Protein AF-A0A7Z9XLI9-F1 (afdb_monomer)

Structure (mmCIF, N/CA/C/O backbone):
data_AF-A0A7Z9XLI9-F1
#
_entry.id   AF-A0A7Z9XLI9-F1
#
loop_
_atom_site.group_PDB
_atom_site.id
_atom_site.type_symbol
_atom_site.label_atom_id
_atom_site.label_alt_id
_atom_site.label_comp_id
_atom_site.label_asym_id
_atom_site.label_entity_id
_atom_site.label_seq_id
_atom_site.pdbx_PDB_ins_code
_atom_site.Cartn_x
_atom_site.Cartn_y
_atom_site.Cartn_z
_atom_site.occupancy
_atom_site.B_iso_or_equiv
_atom_site.auth_seq_id
_atom_site.auth_comp_id
_atom_site.auth_asym_id
_atom_site.auth_atom_id
_atom_site.pdbx_PDB_model_num
ATOM 1 N N . MET A 1 1 ? -6.163 -36.269 -15.759 1.00 68.81 1 MET A N 1
ATOM 2 C CA . MET A 1 1 ? -6.098 -37.226 -14.628 1.00 68.81 1 MET A CA 1
ATOM 3 C C . MET A 1 1 ? -6.467 -36.493 -13.345 1.00 68.81 1 MET A C 1
ATOM 5 O O . MET A 1 1 ? -6.034 -35.356 -13.191 1.00 68.81 1 MET A O 1
ATOM 9 N N . LEU A 1 2 ? -7.280 -37.086 -12.462 1.00 70.62 2 LEU A N 1
ATOM 10 C CA . LEU A 1 2 ? -7.655 -36.462 -11.184 1.00 70.62 2 LEU A CA 1
ATOM 11 C C . LEU A 1 2 ? -6.401 -36.263 -10.312 1.00 70.62 2 LEU A C 1
ATOM 13 O O . LEU A 1 2 ? -5.674 -3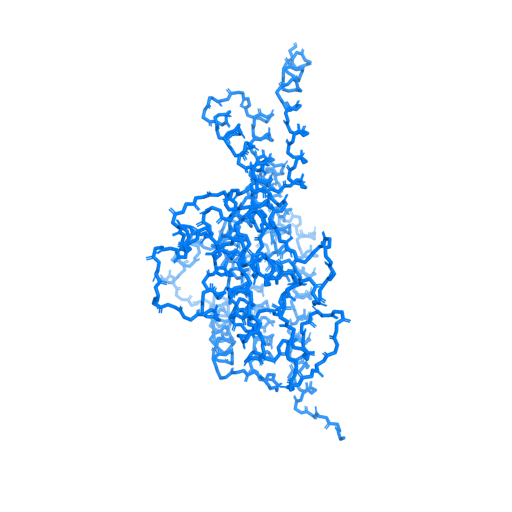7.219 -10.042 1.00 70.62 2 LEU A O 1
ATOM 17 N N . ASN A 1 3 ? -6.134 -35.032 -9.875 1.00 85.50 3 ASN A N 1
ATOM 18 C CA . ASN A 1 3 ? -5.000 -34.727 -9.003 1.00 85.50 3 ASN A CA 1
ATOM 19 C C . ASN A 1 3 ? -5.363 -35.030 -7.541 1.00 85.50 3 ASN A C 1
ATOM 21 O O . ASN A 1 3 ? -5.715 -34.126 -6.786 1.00 85.50 3 ASN A O 1
ATOM 25 N N . TRP A 1 4 ? -5.273 -36.302 -7.147 1.00 88.25 4 TRP A N 1
ATOM 26 C CA . TRP A 1 4 ? -5.573 -36.761 -5.783 1.00 88.25 4 TRP A CA 1
ATOM 27 C C . TRP A 1 4 ? -4.791 -36.013 -4.699 1.00 88.25 4 TRP A C 1
ATOM 29 O O . TRP A 1 4 ? -5.340 -35.723 -3.640 1.00 88.25 4 TRP A O 1
ATOM 39 N N . TYR A 1 5 ? -3.546 -35.627 -4.986 1.00 86.69 5 TYR A N 1
ATOM 40 C CA . TYR A 1 5 ? -2.729 -34.832 -4.073 1.00 86.69 5 TYR A CA 1
ATOM 41 C C . TYR A 1 5 ? -3.304 -33.424 -3.872 1.00 86.69 5 TYR A C 1
ATOM 43 O O . TYR A 1 5 ? -3.500 -32.992 -2.742 1.00 86.69 5 TYR A O 1
ATOM 51 N N . GLY A 1 6 ? -3.656 -32.737 -4.963 1.00 83.44 6 GLY A N 1
ATOM 52 C CA . GLY A 1 6 ? -4.306 -31.425 -4.889 1.00 83.44 6 GLY A CA 1
ATOM 53 C C . GLY A 1 6 ? -5.675 -31.478 -4.206 1.00 83.44 6 GLY A C 1
ATOM 54 O O . GLY A 1 6 ? -6.031 -30.565 -3.469 1.00 83.44 6 GLY A O 1
ATOM 55 N N . ILE A 1 7 ? -6.435 -32.558 -4.409 1.00 87.69 7 ILE A N 1
ATOM 56 C CA . ILE A 1 7 ? -7.707 -32.786 -3.708 1.00 87.69 7 ILE A CA 1
ATOM 57 C C . ILE A 1 7 ? -7.460 -32.932 -2.205 1.00 87.69 7 ILE A C 1
ATOM 59 O O . ILE A 1 7 ? -8.145 -32.288 -1.417 1.00 87.69 7 ILE A O 1
ATOM 63 N N . PHE A 1 8 ? -6.459 -33.718 -1.806 1.00 89.25 8 PHE A N 1
ATOM 64 C CA . PHE A 1 8 ? -6.105 -33.911 -0.403 1.00 89.25 8 PHE A CA 1
ATOM 65 C C . PHE A 1 8 ? -5.670 -32.603 0.276 1.00 89.25 8 PHE A C 1
ATOM 67 O O . PHE A 1 8 ? -6.204 -32.252 1.326 1.00 89.25 8 PHE A O 1
ATOM 74 N N . THR A 1 9 ? -4.762 -31.834 -0.334 1.00 88.56 9 THR A N 1
ATOM 75 C CA . THR A 1 9 ? -4.291 -30.561 0.242 1.00 88.56 9 THR A CA 1
ATOM 76 C C . THR A 1 9 ? -5.402 -29.518 0.315 1.00 88.56 9 THR A C 1
ATOM 78 O O . THR A 1 9 ? -5.497 -28.785 1.299 1.00 88.56 9 THR A O 1
ATOM 81 N N . ASN A 1 10 ? -6.291 -29.489 -0.685 1.00 85.44 10 ASN A N 1
ATOM 82 C CA . ASN A 1 10 ? -7.469 -28.628 -0.651 1.00 85.44 10 ASN A CA 1
ATOM 83 C C . ASN A 1 10 ? -8.465 -29.052 0.433 1.00 85.44 10 ASN A C 1
ATOM 85 O O . ASN A 1 10 ? -8.995 -28.207 1.150 1.00 85.44 10 ASN A O 1
ATOM 89 N N . ALA A 1 11 ? -8.675 -30.356 0.609 1.00 88.94 11 ALA A N 1
ATOM 90 C CA . ALA A 1 11 ? -9.530 -30.873 1.667 1.00 88.94 11 ALA A CA 1
ATOM 91 C C . ALA A 1 11 ? -9.019 -30.469 3.058 1.00 88.94 11 ALA A C 1
ATOM 93 O O . ALA A 1 11 ? -9.830 -30.104 3.904 1.00 88.94 11 ALA A O 1
ATOM 94 N N . LEU A 1 12 ? -7.700 -30.459 3.292 1.00 87.56 12 LEU A N 1
ATOM 95 C CA . LEU A 1 12 ? -7.127 -30.048 4.580 1.00 87.56 12 LEU A CA 1
ATOM 96 C C . LEU A 1 12 ? -7.521 -28.620 4.972 1.00 87.56 12 LEU A C 1
ATOM 98 O O . LEU A 1 12 ? -8.030 -28.415 6.076 1.00 87.56 12 LEU A O 1
ATOM 102 N N . TRP A 1 13 ? -7.345 -27.638 4.083 1.00 87.19 13 TRP A N 1
ATOM 103 C CA . TRP A 1 13 ? -7.687 -26.258 4.435 1.00 87.19 13 TRP A CA 1
ATOM 104 C C . TRP A 1 13 ? -9.201 -26.015 4.461 1.00 87.19 13 TRP A C 1
ATOM 106 O O . TRP A 1 13 ? -9.665 -25.259 5.312 1.00 87.19 13 TRP A O 1
ATOM 116 N N . ILE A 1 14 ? -9.987 -26.710 3.628 1.00 88.62 14 ILE A N 1
ATOM 117 C CA . ILE A 1 14 ? -11.459 -26.665 3.678 1.00 88.62 14 ILE A CA 1
ATOM 118 C C . ILE A 1 14 ? -11.977 -27.223 5.010 1.00 88.62 14 ILE A C 1
ATOM 120 O O . ILE A 1 14 ? -12.819 -26.600 5.662 1.00 88.62 14 ILE A O 1
ATOM 124 N N . ILE A 1 15 ? -11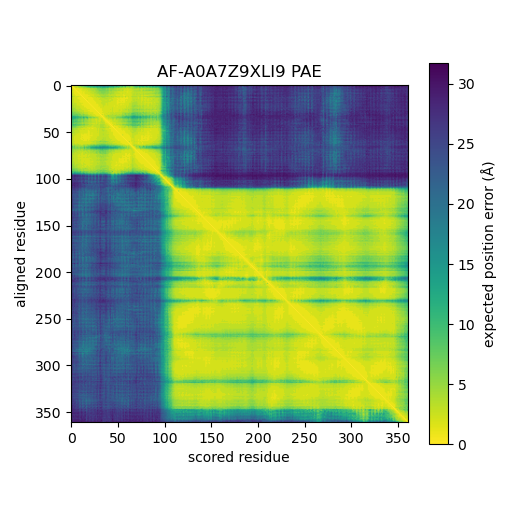.457 -28.371 5.455 1.00 89.00 15 ILE A N 1
ATOM 125 C CA . ILE A 1 15 ? -11.807 -28.969 6.749 1.00 89.00 15 ILE A CA 1
ATOM 126 C C . ILE A 1 15 ? -11.372 -28.036 7.882 1.00 89.00 15 ILE A C 1
ATOM 128 O O . ILE A 1 15 ? -12.156 -27.775 8.793 1.00 89.00 15 ILE A O 1
ATOM 132 N N . GLY A 1 16 ? -10.163 -27.475 7.807 1.00 88.00 16 GLY A N 1
ATOM 133 C CA . GLY A 1 16 ? -9.668 -26.509 8.786 1.00 88.00 16 GLY A CA 1
ATOM 134 C C . GLY A 1 16 ? -10.552 -25.260 8.898 1.00 88.00 16 GLY A C 1
ATOM 135 O O . GLY A 1 16 ? -10.930 -24.867 10.003 1.00 88.00 16 GLY A O 1
ATOM 136 N N . ALA A 1 17 ? -10.972 -24.690 7.765 1.00 86.94 17 ALA A N 1
ATOM 137 C CA . ALA A 1 17 ? -11.904 -23.564 7.714 1.00 86.94 17 ALA A CA 1
ATOM 138 C C . ALA A 1 17 ? -13.288 -23.935 8.268 1.00 86.94 17 ALA A C 1
ATOM 140 O O . ALA A 1 17 ? -13.882 -23.164 9.022 1.00 86.94 17 ALA A O 1
ATOM 141 N N . THR A 1 18 ? -13.775 -25.140 7.967 1.00 89.50 18 THR A N 1
ATOM 142 C CA . THR A 1 18 ? -15.042 -25.662 8.501 1.00 89.50 18 THR A CA 1
ATOM 143 C C . THR A 1 18 ? -14.989 -25.793 10.023 1.00 89.50 18 THR A C 1
ATOM 145 O O . THR A 1 18 ? -15.914 -25.369 10.711 1.00 89.50 18 THR A O 1
ATOM 148 N N . ILE A 1 19 ? -13.885 -26.307 10.572 1.00 86.38 19 ILE A N 1
ATOM 149 C CA . ILE A 1 19 ? -13.660 -26.414 12.022 1.00 86.38 19 ILE A CA 1
ATOM 150 C C . ILE A 1 19 ? -13.614 -25.025 12.675 1.00 86.38 19 ILE A C 1
ATOM 152 O O . ILE A 1 19 ? -14.189 -24.824 13.748 1.00 86.38 19 ILE A O 1
ATOM 156 N N . LEU A 1 20 ? -12.984 -24.040 12.029 1.00 87.06 20 LEU A N 1
ATOM 157 C CA . LEU A 1 20 ? -12.961 -22.661 12.519 1.00 87.06 20 LEU A CA 1
ATOM 158 C C . LEU A 1 20 ? -14.355 -22.038 12.539 1.00 87.06 20 LEU A C 1
ATOM 160 O O . LEU A 1 20 ? -14.765 -21.505 13.567 1.00 87.06 20 LEU A O 1
ATOM 164 N N . LEU A 1 21 ? -15.109 -22.161 11.449 1.00 85.75 21 LEU A N 1
ATOM 165 C CA . LEU A 1 21 ? -16.481 -21.664 11.373 1.00 85.75 21 LEU A CA 1
ATOM 166 C C . LEU A 1 21 ? -17.384 -22.345 12.405 1.00 85.75 21 LEU A C 1
ATOM 168 O O . LEU A 1 21 ? -18.116 -21.664 13.121 1.00 85.75 21 LEU A O 1
ATOM 172 N N . ALA A 1 22 ? -17.281 -23.668 12.546 1.00 81.88 22 ALA A N 1
ATOM 173 C CA . ALA A 1 22 ? -18.026 -24.426 13.545 1.00 81.88 22 ALA A CA 1
ATOM 174 C C . ALA A 1 22 ? -17.670 -23.990 14.974 1.00 81.88 22 ALA A C 1
ATOM 176 O O . ALA A 1 22 ? -18.566 -23.781 15.791 1.00 81.88 22 ALA A O 1
ATOM 177 N N . SER A 1 23 ? -16.383 -23.790 15.280 1.00 85.50 23 SER A N 1
ATOM 178 C CA . SER A 1 23 ? -15.948 -23.350 16.612 1.00 85.50 23 SER A CA 1
ATOM 179 C C . SER A 1 23 ? -16.386 -21.918 16.932 1.00 85.50 23 SER A C 1
ATOM 181 O O . SER A 1 23 ? -16.825 -21.648 18.051 1.00 85.50 23 SER A O 1
ATOM 183 N N . LEU A 1 24 ? -16.353 -21.011 15.950 1.00 84.38 24 LEU A N 1
ATOM 184 C CA . LEU A 1 24 ? -16.875 -19.650 16.080 1.00 84.38 24 LEU A CA 1
ATOM 185 C C . LEU A 1 24 ? -18.393 -19.655 16.287 1.00 84.38 24 LEU A C 1
ATOM 187 O O . LEU A 1 24 ? -18.872 -19.036 17.238 1.00 84.38 24 LEU A O 1
ATOM 191 N N . SER A 1 25 ? -19.133 -20.405 15.468 1.00 83.38 25 SER A N 1
ATOM 192 C CA . SER A 1 25 ? -20.587 -20.557 15.584 1.00 83.38 25 SER A CA 1
ATOM 193 C C . SER A 1 25 ? -20.988 -21.127 16.945 1.00 83.38 25 SER A C 1
ATOM 195 O O . SER A 1 25 ? -21.857 -20.578 17.622 1.00 83.38 25 SER A O 1
ATOM 197 N N . TRP A 1 26 ? -20.310 -22.186 17.395 1.00 81.94 26 TRP A N 1
ATOM 198 C CA . TRP A 1 26 ? -20.544 -22.777 18.709 1.00 81.94 26 TRP A CA 1
ATOM 199 C C . TRP A 1 26 ? -20.249 -21.788 19.840 1.00 81.94 26 TRP A C 1
ATOM 201 O O . TRP A 1 26 ? -21.049 -21.647 20.760 1.00 81.94 26 TRP A O 1
ATOM 211 N N . SER A 1 27 ? -19.140 -21.047 19.756 1.00 84.75 27 SER A N 1
ATOM 212 C CA . SER A 1 27 ? -18.781 -20.054 20.777 1.00 84.75 27 SER A CA 1
ATOM 213 C C . SER A 1 27 ? -19.793 -18.906 20.880 1.00 84.75 27 SER A C 1
ATOM 215 O O . SER A 1 27 ? -20.024 -18.392 21.975 1.00 84.75 27 SER A O 1
ATOM 217 N N . LEU A 1 28 ? -20.407 -18.511 19.758 1.00 80.06 28 LEU A N 1
ATOM 218 C CA . LEU A 1 28 ? -21.476 -17.513 19.709 1.00 80.06 28 LEU A CA 1
ATOM 219 C C . LEU A 1 28 ? -22.760 -18.049 20.348 1.00 80.06 28 LEU A C 1
ATOM 221 O O . LEU A 1 28 ? -23.353 -17.370 21.187 1.00 80.06 28 LEU A O 1
ATOM 225 N N . TYR A 1 29 ? -23.153 -19.273 19.991 1.00 80.06 29 TYR A N 1
ATOM 226 C CA . TYR A 1 29 ? -24.317 -19.948 20.564 1.00 80.06 29 TYR A CA 1
ATOM 227 C C . TYR A 1 29 ? -24.182 -20.123 22.085 1.00 80.06 29 TYR A C 1
ATOM 229 O O . TYR A 1 29 ? -25.067 -19.717 22.840 1.00 80.06 29 TYR A O 1
ATOM 237 N N . ASP A 1 30 ? -23.043 -20.644 22.547 1.00 79.06 30 ASP A N 1
ATOM 238 C CA . ASP A 1 30 ? -22.774 -20.874 23.969 1.00 79.06 30 ASP A CA 1
ATOM 239 C C . ASP A 1 30 ? -22.700 -19.559 24.764 1.00 79.06 30 ASP A C 1
ATOM 241 O O . ASP A 1 30 ? -23.182 -19.465 25.893 1.00 79.06 30 ASP A O 1
ATOM 245 N N . ALA A 1 31 ? -22.167 -18.490 24.164 1.00 80.94 31 ALA A N 1
ATOM 246 C CA . ALA A 1 31 ? -22.205 -17.157 24.761 1.00 80.94 31 ALA A CA 1
ATOM 247 C C . ALA A 1 31 ? -23.640 -16.634 24.942 1.00 80.94 31 ALA A C 1
ATOM 249 O O . ALA A 1 31 ? -23.948 -16.059 25.991 1.00 80.94 31 ALA A O 1
ATOM 250 N N . GLY A 1 32 ? -24.504 -16.856 23.945 1.00 80.50 32 GLY A N 1
ATOM 251 C CA . GLY A 1 32 ? -25.921 -16.499 23.995 1.00 80.50 32 GLY A CA 1
ATOM 252 C C . GLY A 1 32 ? -26.664 -17.243 25.103 1.00 80.50 32 GLY A C 1
ATOM 253 O O . GLY A 1 32 ? -27.332 -16.610 25.921 1.00 80.50 32 GLY A O 1
ATOM 254 N N . GLN A 1 33 ? -26.474 -18.562 25.191 1.00 83.62 33 GLN A N 1
ATOM 255 C CA . GLN A 1 33 ? -27.123 -19.392 26.210 1.00 83.62 33 GLN A CA 1
ATOM 256 C C . GLN A 1 33 ? -26.628 -19.082 27.625 1.00 83.62 33 GLN A C 1
ATOM 258 O O . GLN A 1 33 ? -27.420 -18.939 28.555 1.00 83.62 33 GLN A O 1
ATOM 263 N N . ALA A 1 34 ? -25.318 -18.898 27.800 1.00 80.56 34 ALA A N 1
ATOM 264 C CA . ALA A 1 34 ? -24.735 -18.615 29.108 1.00 80.56 34 ALA A CA 1
ATOM 265 C C . ALA A 1 34 ? -24.942 -17.161 29.581 1.00 80.56 34 ALA A C 1
ATOM 267 O O . ALA A 1 34 ? -24.480 -16.815 30.669 1.00 80.56 34 ALA A O 1
ATOM 268 N N . ARG A 1 35 ? -25.559 -16.286 28.763 1.00 84.00 35 ARG A N 1
ATOM 269 C CA . ARG A 1 35 ? -25.604 -14.818 28.958 1.00 84.00 35 ARG A CA 1
ATOM 270 C C . ARG A 1 35 ? -24.225 -14.216 29.271 1.00 84.00 35 ARG A C 1
ATOM 272 O O . ARG A 1 35 ? -24.103 -13.205 29.965 1.00 84.00 35 ARG A O 1
ATOM 279 N N . LYS A 1 36 ? -23.161 -14.845 28.766 1.00 81.75 36 LYS A N 1
ATOM 280 C CA . LYS A 1 36 ? -21.774 -14.414 28.963 1.00 81.75 36 LYS A CA 1
ATOM 281 C C . LYS A 1 36 ? -21.330 -13.579 27.774 1.00 81.75 36 LYS A C 1
ATOM 283 O O . LYS A 1 36 ? -21.772 -13.755 26.644 1.00 81.75 36 LYS A O 1
ATOM 288 N N . ARG A 1 37 ? -20.378 -12.675 28.006 1.00 82.19 37 ARG A N 1
ATOM 289 C CA . ARG A 1 37 ? -19.741 -11.939 26.909 1.00 82.19 37 ARG A CA 1
ATOM 290 C C . ARG A 1 37 ? -19.028 -12.940 26.002 1.00 82.19 37 ARG A C 1
ATOM 292 O O . ARG A 1 37 ? -18.137 -13.636 26.480 1.00 82.19 37 ARG A O 1
ATOM 299 N N . TRP A 1 38 ? -19.340 -12.947 24.708 1.00 80.81 38 TRP A N 1
ATOM 300 C CA . TRP A 1 38 ? -18.736 -13.849 23.714 1.00 80.81 38 TRP A CA 1
ATOM 301 C C . TRP A 1 38 ? -17.199 -13.919 23.780 1.00 80.81 38 TRP A C 1
ATOM 303 O O . TRP A 1 38 ? -16.608 -14.986 23.675 1.00 80.81 38 TRP A O 1
ATOM 313 N N . ARG A 1 39 ? -16.537 -12.806 24.117 1.00 79.12 39 ARG A N 1
ATOM 314 C CA . ARG A 1 39 ? -15.082 -12.769 24.353 1.00 79.12 39 ARG A CA 1
ATOM 315 C C . ARG A 1 39 ? -14.562 -13.731 25.412 1.00 79.12 39 ARG A C 1
ATOM 317 O O . ARG A 1 39 ? -13.443 -14.205 25.283 1.00 79.12 39 ARG A O 1
ATOM 324 N N . SER A 1 40 ? -15.337 -13.969 26.465 1.00 77.06 40 SER A N 1
ATOM 325 C CA . SER A 1 40 ? -14.952 -14.914 27.515 1.00 77.06 40 SER A CA 1
ATOM 326 C C . SER A 1 40 ? -14.908 -16.350 26.991 1.00 77.06 40 SER A C 1
ATOM 328 O O . SER A 1 40 ? -14.100 -17.135 27.472 1.00 77.06 40 SER A O 1
ATOM 330 N N . GLN A 1 41 ? -15.696 -16.656 25.954 1.00 80.12 41 GLN A N 1
ATOM 331 C CA . GLN A 1 41 ? -15.714 -17.962 25.299 1.00 80.12 41 GLN A CA 1
ATOM 332 C C . GLN A 1 41 ? -14.570 -18.132 24.298 1.00 80.12 41 GLN A C 1
ATOM 334 O O . GLN A 1 41 ? -14.012 -19.217 24.193 1.00 80.12 41 GLN A O 1
ATOM 339 N N . LEU A 1 42 ? -14.141 -17.056 23.628 1.00 80.88 42 LEU A N 1
ATOM 340 C CA . LEU A 1 42 ? -12.965 -17.093 22.744 1.00 80.88 42 LEU A CA 1
ATOM 341 C C . LEU A 1 42 ? -11.655 -17.369 23.502 1.00 80.88 42 LEU A C 1
ATOM 343 O O . LEU A 1 42 ? -10.689 -17.838 22.915 1.00 80.88 42 LEU A O 1
ATOM 347 N N . ALA A 1 43 ? -11.613 -17.073 24.802 1.00 78.00 43 ALA A N 1
ATOM 348 C CA . ALA A 1 43 ? -10.474 -17.382 25.666 1.00 78.00 43 ALA A CA 1
ATOM 349 C C . ALA A 1 43 ? -10.590 -18.759 26.345 1.00 78.00 43 ALA A C 1
ATOM 351 O O . ALA A 1 43 ? -9.701 -19.143 27.107 1.00 78.00 43 ALA A O 1
ATOM 352 N N . ALA A 1 44 ? -11.687 -19.491 26.122 1.00 79.25 44 ALA A N 1
ATOM 353 C CA . ALA A 1 44 ? -11.882 -20.789 26.740 1.00 79.25 44 ALA A CA 1
ATOM 354 C C . ALA A 1 44 ? -10.900 -21.813 26.138 1.00 79.25 44 ALA A C 1
ATOM 356 O O . ALA A 1 44 ? -10.781 -21.888 24.912 1.00 79.25 44 ALA A O 1
ATOM 357 N N . PRO A 1 45 ? -10.266 -22.677 26.954 1.00 77.94 45 PRO A N 1
ATOM 358 C CA . PRO A 1 45 ? -9.335 -23.696 26.459 1.00 77.94 45 PRO A CA 1
ATOM 359 C C . PRO A 1 45 ? -9.948 -24.611 25.391 1.00 77.94 45 PRO A C 1
ATOM 361 O O . PRO A 1 45 ? -9.256 -25.064 24.484 1.00 77.94 45 PRO A O 1
ATOM 364 N N . GLY A 1 46 ? -11.262 -24.856 25.468 1.00 79.25 46 GLY A N 1
ATOM 365 C CA . GLY A 1 46 ? -11.998 -25.617 24.457 1.00 79.25 46 GLY A CA 1
ATOM 366 C C . GLY A 1 46 ? -12.031 -24.927 23.092 1.00 79.25 46 GLY A C 1
ATOM 367 O O . GLY A 1 46 ? -11.788 -25.579 22.081 1.00 79.25 46 GLY A O 1
ATOM 368 N N . PHE A 1 47 ? -12.266 -23.613 23.058 1.00 86.06 47 PHE A N 1
ATOM 369 C CA . PHE A 1 47 ? -12.239 -22.847 21.814 1.00 86.06 47 PHE A CA 1
ATOM 370 C C . PHE A 1 47 ? -10.819 -22.775 21.246 1.00 86.06 47 PHE A C 1
ATOM 372 O O . PHE A 1 47 ? -10.628 -23.050 20.063 1.00 86.06 47 PHE A O 1
ATOM 379 N N . THR A 1 48 ? -9.815 -22.485 22.081 1.00 86.19 48 THR A N 1
ATOM 380 C CA . THR A 1 48 ? -8.406 -22.424 21.655 1.00 86.19 48 THR A CA 1
ATOM 381 C C . THR A 1 48 ? -7.939 -23.755 21.071 1.00 86.19 48 THR A C 1
ATOM 383 O O . THR A 1 48 ? -7.301 -23.776 20.029 1.00 86.19 48 THR A O 1
ATOM 386 N N . LEU A 1 49 ? -8.309 -24.884 21.683 1.00 87.44 49 LEU A N 1
ATOM 387 C CA . LEU A 1 49 ? -7.971 -26.208 21.164 1.00 87.44 49 LEU A CA 1
ATOM 388 C C . LEU A 1 49 ? -8.539 -26.437 19.756 1.00 87.44 49 LEU A C 1
ATOM 390 O O . LEU A 1 49 ? -7.805 -26.811 18.844 1.00 87.44 49 LEU A O 1
ATOM 394 N N . VAL A 1 50 ? -9.844 -26.223 19.582 1.00 86.75 50 VAL A N 1
ATOM 395 C CA . VAL A 1 50 ? -10.536 -26.528 18.321 1.00 86.75 50 VAL A CA 1
ATOM 396 C C . VAL A 1 50 ? -10.136 -25.546 17.219 1.00 86.75 50 VAL A C 1
ATOM 398 O O . VAL A 1 50 ? -9.889 -25.963 16.089 1.00 86.75 50 VAL A O 1
ATOM 401 N N . SER A 1 51 ? -9.998 -24.259 17.542 1.00 89.00 51 SER A N 1
ATOM 402 C CA . SER A 1 51 ? -9.570 -23.247 16.572 1.00 89.00 51 SER A CA 1
ATOM 403 C C . SER A 1 51 ? -8.108 -23.422 16.152 1.00 89.00 51 SER A C 1
ATOM 405 O O . SER A 1 51 ? -7.820 -23.364 14.959 1.00 89.00 51 SER A O 1
ATOM 407 N N . SER A 1 52 ? -7.194 -23.739 17.075 1.00 89.69 52 SER A N 1
ATOM 408 C CA . SER A 1 52 ? -5.797 -24.031 16.729 1.00 89.69 52 SER A CA 1
ATOM 409 C C . SER A 1 52 ? -5.663 -25.281 15.854 1.00 89.69 52 SER A C 1
ATOM 411 O O . SER A 1 52 ? -4.867 -25.280 14.921 1.00 89.69 52 SER A O 1
ATOM 413 N N . LEU A 1 53 ? -6.479 -26.321 16.062 1.00 90.50 53 LEU A N 1
ATOM 414 C CA . LEU A 1 53 ? -6.528 -27.465 15.139 1.00 90.50 53 LEU A CA 1
ATOM 415 C C . LEU A 1 53 ? -7.034 -27.063 13.744 1.00 90.50 53 LEU A C 1
ATOM 417 O O . LEU A 1 53 ? -6.481 -27.512 12.741 1.00 90.50 53 LEU A O 1
ATOM 421 N N . GLY A 1 54 ? -8.042 -26.189 13.669 1.00 87.38 54 GLY A N 1
ATOM 422 C CA . GLY A 1 54 ? -8.541 -25.652 12.401 1.00 87.38 54 GLY A CA 1
ATOM 423 C C . GLY A 1 54 ? -7.477 -24.857 11.636 1.00 87.38 54 GLY A C 1
ATOM 424 O O . GLY A 1 54 ? -7.233 -25.123 10.459 1.00 87.38 54 GLY A O 1
ATOM 425 N N . PHE A 1 55 ? -6.773 -23.945 12.313 1.00 91.88 55 PHE A N 1
ATOM 426 C CA . PHE A 1 55 ? -5.669 -23.186 11.717 1.00 91.88 55 PHE A CA 1
ATOM 427 C C . PHE A 1 55 ? -4.473 -24.064 11.327 1.00 91.88 55 PHE A C 1
ATOM 429 O O . PHE A 1 55 ? -3.870 -23.834 10.280 1.00 91.88 55 PHE A O 1
ATOM 436 N N . MET A 1 56 ? -4.154 -25.098 12.114 1.00 94.94 56 MET A N 1
ATOM 437 C CA . MET A 1 56 ? -3.111 -26.073 11.778 1.00 94.94 56 MET A CA 1
ATOM 438 C C . MET A 1 56 ? -3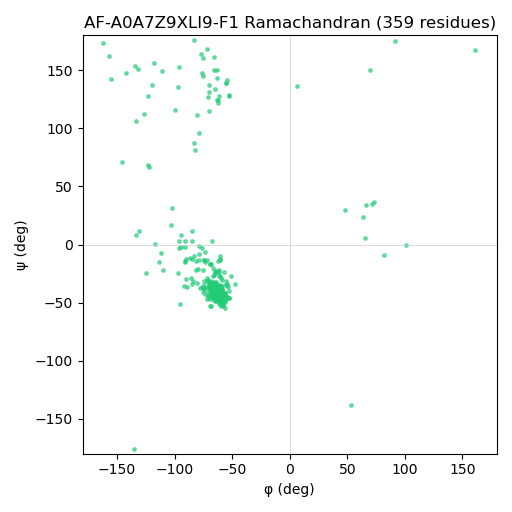.419 -26.785 10.457 1.00 94.94 56 MET A C 1
ATOM 440 O O . MET A 1 56 ? -2.539 -26.911 9.612 1.00 94.94 56 MET A O 1
ATOM 444 N N . LEU A 1 57 ? -4.664 -27.223 10.251 1.00 91.50 57 LEU A N 1
ATOM 445 C CA . LEU A 1 57 ? -5.072 -27.910 9.022 1.00 91.50 57 LEU A CA 1
ATOM 446 C C . LEU A 1 57 ? -5.048 -26.985 7.799 1.00 91.50 57 LEU A C 1
ATOM 448 O O . LEU A 1 57 ? -4.633 -27.418 6.726 1.00 91.50 57 LEU A O 1
ATOM 452 N N . ILE A 1 58 ? -5.410 -25.709 7.966 1.00 92.00 58 ILE A N 1
ATOM 453 C CA . ILE A 1 58 ? -5.236 -24.692 6.917 1.00 92.00 58 ILE A CA 1
ATOM 454 C C . ILE A 1 58 ? -3.760 -24.534 6.567 1.00 92.00 58 ILE A C 1
ATOM 456 O O . ILE A 1 58 ? -3.396 -24.640 5.399 1.00 92.00 58 ILE A O 1
ATOM 460 N N . ALA A 1 59 ? -2.908 -24.336 7.572 1.00 90.56 59 ALA A N 1
ATOM 461 C CA . ALA A 1 59 ? -1.479 -24.158 7.365 1.00 90.56 59 ALA A CA 1
ATOM 462 C C . ALA A 1 59 ? -0.841 -25.388 6.694 1.00 90.56 59 ALA A C 1
ATOM 464 O O . ALA A 1 59 ? -0.062 -25.233 5.762 1.00 90.56 59 ALA A O 1
ATOM 465 N N . LEU A 1 60 ? -1.226 -26.611 7.077 1.00 92.50 60 LEU A N 1
ATOM 466 C CA . LEU A 1 60 ? -0.775 -27.834 6.402 1.00 92.50 60 LEU A CA 1
ATOM 467 C C . LEU A 1 60 ? -1.287 -27.919 4.955 1.00 92.50 60 LEU A C 1
ATOM 469 O O . LEU A 1 60 ? -0.517 -28.254 4.058 1.00 92.50 60 LEU A O 1
ATOM 473 N N . GLY A 1 61 ? -2.555 -27.582 4.705 1.00 90.38 61 GLY A N 1
ATOM 474 C CA . GLY A 1 61 ? -3.117 -27.557 3.351 1.00 90.38 61 GLY A CA 1
ATOM 475 C C . GLY A 1 61 ? -2.370 -26.601 2.417 1.00 90.38 61 GLY A C 1
ATOM 476 O O . GLY A 1 61 ? -2.080 -26.964 1.278 1.00 90.38 61 GLY A O 1
ATOM 477 N N . LEU A 1 62 ? -1.991 -25.424 2.924 1.00 89.94 62 LEU A N 1
ATOM 478 C CA . LEU A 1 62 ? -1.229 -24.412 2.186 1.00 89.94 62 LEU A CA 1
ATOM 479 C C . LEU A 1 62 ? 0.260 -24.769 2.051 1.00 89.94 62 LEU A C 1
ATOM 481 O O . LEU A 1 62 ? 0.846 -24.541 0.994 1.00 89.94 62 LEU A O 1
ATOM 485 N N . ALA A 1 63 ? 0.871 -25.381 3.074 1.00 90.75 63 ALA A N 1
ATOM 486 C CA . ALA A 1 63 ? 2.265 -25.830 3.032 1.00 90.75 63 ALA A CA 1
ATOM 487 C C . ALA A 1 63 ? 2.513 -26.822 1.892 1.00 90.75 63 ALA A C 1
ATOM 489 O O . ALA A 1 63 ? 3.507 -26.729 1.172 1.00 90.75 63 ALA A O 1
ATOM 490 N N . PHE A 1 64 ? 1.584 -27.762 1.729 1.00 90.12 64 PHE A N 1
ATOM 491 C CA . PHE A 1 64 ? 1.694 -28.850 0.767 1.00 90.12 64 PHE A CA 1
ATOM 492 C C . PHE A 1 64 ? 1.085 -28.523 -0.597 1.00 90.12 64 PHE A C 1
ATOM 494 O O . PHE A 1 64 ? 1.093 -29.379 -1.482 1.00 90.12 64 PHE A O 1
ATOM 501 N N . GLN A 1 65 ? 0.577 -27.309 -0.810 1.00 88.62 65 GLN A N 1
ATOM 502 C CA . GLN A 1 65 ? -0.041 -26.946 -2.077 1.00 88.62 65 GLN A CA 1
ATOM 503 C C . GLN A 1 65 ? 0.968 -27.038 -3.230 1.00 88.62 65 GLN A C 1
ATOM 505 O O . GLN A 1 65 ? 2.072 -26.502 -3.179 1.00 88.62 65 GLN A O 1
ATOM 510 N N . ARG A 1 66 ? 0.595 -27.767 -4.285 1.00 75.75 66 ARG A N 1
ATOM 511 C CA . ARG A 1 66 ? 1.483 -28.042 -5.420 1.00 75.75 66 ARG A CA 1
ATOM 512 C C . ARG A 1 66 ? 1.870 -26.725 -6.105 1.00 75.75 66 ARG A C 1
ATOM 514 O O . ARG A 1 66 ? 0.988 -26.008 -6.564 1.00 75.75 66 ARG A O 1
ATOM 521 N N . GLY A 1 67 ? 3.170 -26.440 -6.178 1.00 72.69 67 GLY A N 1
ATOM 522 C CA . GLY A 1 67 ? 3.706 -25.178 -6.703 1.00 72.69 67 GLY A CA 1
ATOM 523 C C . GLY A 1 67 ? 4.146 -24.176 -5.629 1.00 72.69 67 GLY A C 1
ATOM 524 O O . GLY A 1 67 ? 4.642 -23.112 -5.988 1.00 72.69 67 GLY A O 1
ATOM 525 N N . SER A 1 68 ? 4.013 -24.499 -4.336 1.00 74.94 68 SER A N 1
ATOM 526 C CA . SER A 1 68 ? 4.596 -23.684 -3.269 1.00 74.94 68 SER A CA 1
ATOM 527 C C . SER A 1 68 ? 6.127 -23.706 -3.346 1.00 74.94 68 SER A C 1
ATOM 529 O O . SER A 1 68 ? 6.758 -24.755 -3.503 1.00 74.94 68 SER A O 1
ATOM 531 N N . ALA A 1 69 ? 6.748 -22.532 -3.242 1.00 85.94 69 ALA A N 1
ATOM 532 C CA . ALA A 1 69 ? 8.196 -22.448 -3.091 1.00 85.94 69 ALA A CA 1
ATOM 533 C C . ALA A 1 69 ? 8.615 -23.054 -1.737 1.00 85.94 69 ALA A C 1
ATOM 535 O O . ALA A 1 69 ? 7.876 -22.953 -0.757 1.00 85.94 69 ALA A O 1
ATOM 536 N N . LEU A 1 70 ? 9.821 -23.631 -1.641 1.00 86.69 70 LEU A N 1
ATOM 537 C CA . LEU A 1 70 ? 10.306 -24.282 -0.409 1.00 86.69 70 LEU A CA 1
ATOM 538 C C . LEU A 1 70 ? 10.221 -23.373 0.828 1.00 86.69 70 LEU A C 1
ATOM 540 O O . LEU A 1 70 ? 9.879 -23.832 1.915 1.00 86.69 70 LEU A O 1
ATOM 544 N N . TRP A 1 71 ? 10.476 -22.074 0.662 1.00 82.25 71 TRP A N 1
ATOM 545 C CA . TRP A 1 71 ? 10.368 -21.102 1.750 1.00 82.25 71 TRP A CA 1
ATOM 546 C C . TRP A 1 71 ? 8.912 -20.844 2.174 1.00 82.25 71 TRP A C 1
ATOM 548 O O . TRP A 1 71 ? 8.649 -20.673 3.362 1.00 82.25 71 TRP A O 1
ATOM 558 N N . GLN A 1 72 ? 7.951 -20.866 1.241 1.00 85.62 72 GLN A N 1
ATOM 559 C CA . GLN A 1 72 ? 6.522 -20.736 1.558 1.00 85.62 72 GLN A CA 1
ATOM 560 C C . GLN A 1 72 ? 6.058 -21.955 2.345 1.00 85.62 72 GLN A C 1
ATOM 562 O O . GLN A 1 72 ? 5.408 -21.814 3.379 1.00 85.62 72 GLN A O 1
ATOM 567 N N . ALA A 1 73 ? 6.447 -23.148 1.888 1.00 89.12 73 ALA A N 1
ATOM 568 C CA . ALA A 1 73 ? 6.196 -24.385 2.610 1.00 89.12 73 ALA A CA 1
ATOM 569 C C . ALA A 1 73 ? 6.800 -24.324 4.021 1.00 89.12 73 ALA A C 1
ATOM 571 O O . ALA A 1 73 ? 6.121 -24.668 4.982 1.00 89.12 73 ALA A O 1
ATOM 572 N N . ALA A 1 74 ? 8.022 -23.802 4.176 1.00 86.75 74 ALA A N 1
ATOM 573 C CA . ALA A 1 74 ? 8.657 -23.636 5.483 1.00 86.75 74 ALA A CA 1
ATOM 574 C C . ALA A 1 74 ? 7.879 -22.689 6.417 1.00 86.75 74 ALA A C 1
ATOM 576 O O . ALA A 1 74 ? 7.679 -23.028 7.583 1.00 86.75 74 ALA A O 1
ATOM 577 N N . ILE A 1 75 ? 7.385 -21.546 5.922 1.00 88.12 75 ILE A N 1
ATOM 578 C CA . ILE A 1 75 ? 6.553 -20.619 6.714 1.00 88.12 75 ILE A CA 1
ATOM 579 C C . ILE A 1 75 ? 5.251 -21.294 7.144 1.00 88.12 75 ILE A C 1
ATOM 581 O O . ILE A 1 75 ? 4.880 -21.245 8.317 1.00 88.12 75 ILE A O 1
ATOM 585 N N . TRP A 1 76 ? 4.562 -21.956 6.215 1.00 91.50 76 TRP A N 1
ATOM 586 C CA . TRP A 1 76 ? 3.307 -22.634 6.518 1.00 91.50 76 TRP A CA 1
ATOM 587 C C . TRP A 1 76 ? 3.498 -23.812 7.475 1.00 91.50 76 TRP A C 1
ATOM 589 O O . TRP A 1 76 ? 2.682 -24.002 8.373 1.00 91.50 76 TRP A O 1
ATOM 599 N N . LEU A 1 77 ? 4.600 -24.554 7.361 1.00 91.44 77 LEU A N 1
ATOM 600 C CA . LEU A 1 77 ? 4.967 -25.599 8.317 1.00 91.44 77 LEU A CA 1
ATOM 601 C C . LEU A 1 77 ? 5.308 -25.020 9.693 1.00 91.44 77 LEU A C 1
ATOM 603 O O . LEU A 1 77 ? 4.900 -25.590 10.704 1.00 91.44 77 LEU A O 1
ATOM 607 N N . ALA A 1 78 ? 5.992 -23.875 9.757 1.00 85.44 78 ALA A N 1
ATOM 608 C CA . ALA A 1 78 ? 6.260 -23.184 11.016 1.00 85.44 78 ALA A CA 1
ATOM 609 C C . ALA A 1 78 ? 4.958 -22.716 11.688 1.00 85.44 78 ALA A C 1
ATOM 611 O O . ALA A 1 78 ? 4.777 -22.911 12.891 1.00 85.44 78 ALA A O 1
ATOM 612 N N . LEU A 1 79 ? 4.013 -22.172 10.915 1.00 87.25 79 LEU A N 1
ATOM 613 C CA . LEU A 1 79 ? 2.681 -21.811 11.405 1.00 87.25 79 LEU A CA 1
ATOM 614 C C . LEU A 1 79 ? 1.892 -23.043 11.857 1.00 87.25 79 LEU A C 1
ATOM 616 O O . LEU A 1 79 ? 1.313 -23.031 12.942 1.00 87.25 79 LEU A O 1
ATOM 620 N N . ALA A 1 80 ? 1.909 -24.128 11.080 1.00 90.44 80 ALA A N 1
ATOM 621 C CA . ALA A 1 80 ? 1.281 -25.388 11.462 1.00 90.44 80 ALA A CA 1
ATOM 622 C C . ALA A 1 80 ? 1.855 -25.917 12.784 1.00 90.44 80 ALA A C 1
ATOM 624 O O . ALA A 1 80 ? 1.092 -26.311 13.663 1.00 90.44 80 ALA A O 1
ATOM 625 N N . ALA A 1 81 ? 3.176 -25.856 12.969 1.00 85.62 81 ALA A N 1
ATOM 626 C CA . ALA A 1 81 ? 3.838 -26.236 14.213 1.00 85.62 81 ALA A CA 1
ATOM 627 C C . ALA A 1 81 ? 3.450 -25.318 15.386 1.00 85.62 81 ALA A C 1
ATOM 629 O O . ALA A 1 81 ? 3.181 -25.809 16.482 1.00 85.62 81 ALA A O 1
ATOM 630 N N . ALA A 1 82 ? 3.349 -24.004 15.166 1.00 83.56 82 ALA A N 1
ATOM 631 C CA . ALA A 1 82 ? 2.898 -23.052 16.182 1.00 83.56 82 ALA A CA 1
ATOM 632 C C . ALA A 1 82 ? 1.444 -23.318 16.614 1.00 83.56 82 ALA A C 1
ATOM 634 O O . ALA A 1 82 ? 1.134 -23.312 17.809 1.00 83.56 82 ALA A O 1
ATOM 635 N N . PHE A 1 83 ? 0.554 -23.616 15.665 1.00 90.00 83 PHE A N 1
ATOM 636 C CA . PHE A 1 83 ? -0.830 -23.984 15.958 1.00 90.00 83 PHE A CA 1
ATOM 637 C C . PHE A 1 83 ? -0.946 -25.367 16.602 1.00 90.00 83 PHE A C 1
ATOM 639 O O . PHE A 1 83 ? -1.735 -25.534 17.531 1.00 90.00 83 PHE A O 1
ATOM 646 N N . ALA A 1 84 ? -0.120 -26.335 16.201 1.00 86.38 84 ALA A N 1
ATOM 647 C CA . ALA A 1 84 ? -0.025 -27.635 16.859 1.00 86.38 84 ALA A CA 1
ATOM 648 C C . ALA A 1 84 ? 0.422 -27.485 18.321 1.00 86.38 84 ALA A C 1
ATOM 650 O O . ALA A 1 84 ? -0.187 -28.068 19.219 1.00 86.38 84 ALA A O 1
ATOM 651 N N . LEU A 1 85 ? 1.429 -26.644 18.579 1.00 81.69 85 LEU A N 1
ATOM 652 C CA . LEU A 1 85 ? 1.878 -26.307 19.926 1.00 81.69 85 LEU A CA 1
ATOM 653 C C . LEU A 1 85 ? 0.766 -25.611 20.720 1.00 81.69 85 LEU A C 1
ATOM 655 O O . LEU A 1 85 ? 0.511 -25.986 21.859 1.00 81.69 85 LEU A O 1
ATOM 659 N N . SER A 1 86 ? 0.060 -24.648 20.124 1.00 84.81 86 SER A N 1
ATOM 660 C CA . SER A 1 86 ? -1.083 -23.973 20.753 1.00 84.81 86 SER A CA 1
ATOM 661 C C . SER A 1 86 ? -2.212 -24.949 21.111 1.00 84.81 86 SER A C 1
ATOM 663 O O . SER A 1 86 ? -2.707 -24.927 22.238 1.00 84.81 86 SER A O 1
ATOM 665 N N . ALA A 1 87 ? -2.578 -25.857 20.201 1.00 84.56 87 ALA A N 1
ATOM 666 C CA . ALA A 1 87 ? -3.567 -26.905 20.442 1.00 84.56 87 ALA A CA 1
ATOM 667 C C . ALA A 1 87 ? -3.104 -27.862 21.552 1.00 84.56 87 ALA A C 1
ATOM 669 O O . ALA A 1 87 ? -3.871 -28.201 22.453 1.00 84.56 87 ALA A O 1
ATOM 670 N N . TRP A 1 88 ? -1.832 -28.259 21.538 1.00 83.31 88 TRP A N 1
ATOM 671 C CA . TRP A 1 88 ? -1.243 -29.101 22.575 1.00 83.31 88 TRP A CA 1
ATOM 672 C C . TRP A 1 88 ? -1.239 -28.415 23.944 1.00 83.31 88 TRP A C 1
ATOM 674 O O . TRP A 1 88 ? -1.636 -29.034 24.932 1.00 83.31 88 TRP A O 1
ATOM 684 N N . LEU A 1 89 ? -0.870 -27.132 24.005 1.00 79.44 89 LEU A N 1
ATOM 685 C CA . LEU A 1 89 ? -0.915 -26.313 25.216 1.00 79.44 89 LEU A CA 1
ATOM 686 C C . LEU A 1 89 ? -2.348 -26.147 25.727 1.00 79.44 89 LEU A C 1
ATOM 688 O O . LEU A 1 89 ? -2.573 -26.327 26.916 1.00 79.44 89 LEU A O 1
ATOM 692 N N . ALA A 1 90 ? -3.326 -25.890 24.855 1.00 81.69 90 ALA A N 1
ATOM 693 C CA . ALA A 1 90 ? -4.739 -25.785 25.227 1.00 81.69 90 ALA A CA 1
ATOM 694 C C . ALA A 1 90 ? -5.309 -27.124 25.728 1.00 81.69 90 ALA A C 1
ATOM 696 O O . ALA A 1 90 ? -6.057 -27.168 26.707 1.00 81.69 90 ALA A O 1
ATOM 697 N N . ASN A 1 91 ? -4.914 -28.244 25.112 1.00 83.50 91 ASN A N 1
ATOM 698 C CA . ASN A 1 91 ? -5.258 -29.585 25.587 1.00 83.50 91 ASN A CA 1
ATOM 699 C C . ASN A 1 91 ? -4.592 -29.893 26.938 1.00 83.50 91 ASN A C 1
ATOM 701 O O . ASN A 1 91 ? -5.205 -30.510 27.805 1.00 83.50 91 ASN A O 1
ATOM 705 N N . ARG A 1 92 ? -3.354 -29.433 27.146 1.00 75.25 92 ARG A N 1
ATOM 706 C CA . ARG A 1 92 ? -2.642 -29.526 28.426 1.00 75.25 92 ARG A CA 1
ATOM 707 C C . ARG A 1 92 ? -3.230 -28.614 29.496 1.00 75.25 92 ARG A C 1
ATOM 709 O O . ARG A 1 92 ? -3.297 -29.025 30.644 1.00 75.25 92 ARG A O 1
ATOM 716 N N . GLU A 1 93 ? -3.712 -27.431 29.144 1.00 70.00 93 GLU A N 1
ATOM 717 C CA . GLU A 1 93 ? -4.424 -26.515 30.036 1.00 70.00 93 GLU A CA 1
ATOM 718 C C . GLU A 1 93 ? -5.771 -27.108 30.461 1.00 70.00 93 GLU A C 1
ATOM 720 O O . GLU A 1 93 ? -6.091 -27.127 31.648 1.00 70.00 93 GLU A O 1
ATOM 725 N N . ARG A 1 94 ? -6.501 -27.714 29.513 1.00 69.31 94 ARG A N 1
ATOM 726 C CA . ARG A 1 94 ? -7.680 -28.545 29.793 1.00 69.31 94 ARG A CA 1
ATOM 727 C C . ARG A 1 94 ? -7.347 -29.742 30.696 1.00 69.31 94 ARG A C 1
ATOM 729 O O . ARG A 1 94 ? -8.207 -30.179 31.452 1.00 69.31 94 ARG A O 1
ATOM 736 N N . ARG A 1 95 ? -6.117 -30.266 30.621 1.00 67.44 95 ARG A N 1
ATOM 737 C CA . ARG A 1 95 ? -5.609 -31.414 31.399 1.00 67.44 95 ARG A CA 1
ATOM 738 C C . ARG A 1 95 ? -4.693 -31.030 32.576 1.00 67.44 95 ARG A C 1
ATOM 740 O O . ARG A 1 95 ? -4.016 -31.896 33.115 1.00 67.44 95 ARG A O 1
ATOM 747 N N . GLY A 1 96 ? -4.690 -29.768 33.013 1.00 63.75 96 GLY A N 1
ATOM 748 C CA . GLY A 1 96 ? -4.021 -29.348 34.250 1.00 63.75 96 GLY A CA 1
ATOM 749 C C . GLY A 1 96 ? -2.485 -29.294 34.228 1.00 63.75 96 GLY A C 1
ATOM 750 O O . GLY A 1 96 ? -1.873 -29.577 35.251 1.00 63.75 96 GLY A O 1
ATOM 751 N N . LEU A 1 97 ? -1.836 -28.904 33.124 1.00 50.56 97 LEU A N 1
ATOM 752 C CA . LEU A 1 97 ? -0.372 -28.739 33.079 1.00 50.56 97 LEU A CA 1
ATOM 753 C C . LEU A 1 97 ? 0.112 -27.284 33.279 1.00 50.56 97 LEU A C 1
ATOM 755 O O . LEU A 1 97 ? -0.492 -26.322 32.794 1.00 50.56 97 LEU A O 1
ATOM 759 N N . SER A 1 98 ? 1.154 -27.226 34.118 1.00 52.22 98 SER A N 1
ATOM 760 C CA . SER A 1 98 ? 1.994 -26.180 34.740 1.00 52.22 98 SER A CA 1
ATOM 761 C C . SER A 1 98 ? 1.682 -24.677 34.600 1.00 52.22 98 SER A C 1
ATOM 763 O O . SER A 1 98 ? 1.388 -24.126 33.541 1.00 52.22 98 SER A O 1
ATOM 765 N N . ALA A 1 99 ? 1.810 -23.997 35.745 1.00 56.22 99 ALA A N 1
ATOM 766 C CA . ALA A 1 99 ? 1.501 -22.591 36.000 1.00 56.22 99 ALA A CA 1
ATOM 767 C C . ALA A 1 99 ? 2.564 -21.584 35.507 1.00 56.22 99 ALA A C 1
ATOM 769 O O . ALA A 1 99 ?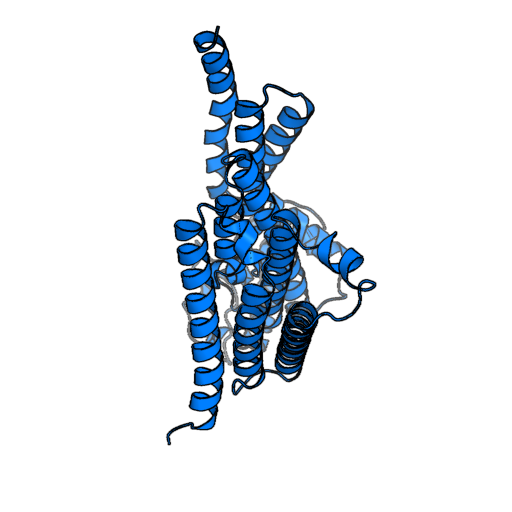 2.298 -20.386 35.516 1.00 56.22 99 ALA A O 1
ATOM 770 N N . GLU A 1 100 ? 3.729 -22.040 35.042 1.00 55.34 100 GLU A N 1
ATOM 771 C CA . GLU A 1 100 ? 4.891 -21.171 34.782 1.00 55.34 100 GLU A CA 1
ATOM 772 C C . GLU A 1 100 ? 4.897 -20.509 33.393 1.00 55.34 100 GLU A C 1
ATOM 774 O O . GLU A 1 100 ? 5.370 -19.386 33.254 1.00 55.34 100 GLU A O 1
ATOM 779 N N . LEU A 1 101 ? 4.299 -21.131 32.367 1.00 50.34 101 LEU A N 1
ATOM 780 C CA . LEU A 1 101 ? 4.204 -20.549 31.010 1.00 50.34 101 LEU A CA 1
ATOM 781 C C . LE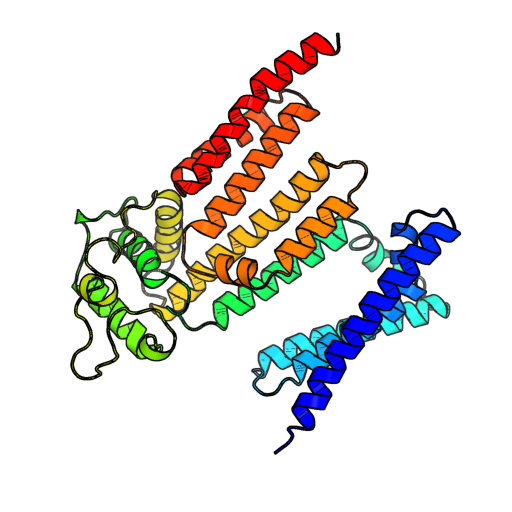U A 1 101 ? 2.932 -19.708 30.788 1.00 50.34 101 LEU A C 1
ATOM 783 O O . LEU A 1 101 ? 2.823 -18.967 29.809 1.00 50.34 101 LEU A O 1
ATOM 787 N N . ARG A 1 102 ? 1.960 -19.807 31.704 1.00 51.69 102 ARG A N 1
ATOM 788 C CA . ARG A 1 102 ? 0.668 -19.101 31.638 1.00 51.69 102 ARG A CA 1
ATOM 789 C C . ARG A 1 102 ? 0.768 -17.572 31.691 1.00 51.69 102 ARG A C 1
ATOM 791 O O . ARG A 1 102 ? -0.029 -16.948 30.990 1.00 51.69 102 ARG A O 1
ATOM 798 N N . PRO A 1 103 ? 1.664 -16.943 32.478 1.00 52.75 103 PRO A N 1
ATOM 799 C CA . PRO A 1 103 ? 1.686 -15.487 32.596 1.00 52.75 103 PRO A CA 1
ATOM 800 C C . PRO A 1 103 ? 2.192 -14.818 31.315 1.00 52.75 103 PRO A C 1
ATOM 802 O O . PRO A 1 103 ? 1.545 -13.908 30.810 1.00 52.75 103 PRO A O 1
ATOM 805 N N . LEU A 1 104 ? 3.282 -15.321 30.728 1.00 47.59 104 LEU A N 1
ATOM 806 C CA . LEU A 1 104 ? 3.990 -14.649 29.630 1.00 47.59 104 LEU A CA 1
ATOM 807 C C . LEU A 1 104 ? 3.183 -14.597 28.320 1.00 47.59 104 LEU A C 1
ATOM 809 O O . LEU A 1 104 ? 3.160 -13.566 27.653 1.00 47.59 104 LEU A O 1
ATOM 813 N N . LEU A 1 105 ? 2.451 -15.665 27.977 1.00 44.91 105 LEU A N 1
ATOM 814 C CA . LEU A 1 105 ? 1.628 -15.709 26.757 1.00 44.91 105 LEU A CA 1
ATOM 815 C C . LEU A 1 105 ? 0.241 -15.066 26.936 1.00 44.91 105 LEU A C 1
ATOM 817 O O . LEU A 1 105 ? -0.291 -14.467 25.997 1.00 44.91 105 LEU A O 1
ATOM 821 N N . ARG A 1 106 ? -0.352 -15.127 28.141 1.00 51.47 106 ARG A N 1
ATOM 822 C CA . ARG A 1 106 ? -1.647 -14.476 28.410 1.00 51.47 106 ARG A CA 1
ATOM 823 C C . ARG A 1 106 ? -1.514 -12.958 28.532 1.00 51.47 106 ARG A C 1
ATOM 825 O O . ARG A 1 106 ? -2.384 -12.253 28.030 1.00 51.47 106 ARG A O 1
ATOM 832 N N . GLN A 1 107 ? -0.460 -12.423 29.142 1.00 51.28 107 GLN A N 1
ATOM 833 C CA . GLN A 1 107 ? -0.391 -10.981 29.419 1.00 51.28 107 GLN A CA 1
ATOM 834 C C . GLN A 1 107 ? -0.176 -10.121 28.159 1.00 51.28 107 GLN A C 1
ATOM 836 O O . GLN A 1 107 ? -0.661 -8.993 28.114 1.00 51.28 107 GLN A O 1
ATOM 841 N N . GLY A 1 108 ? 0.482 -10.656 27.120 1.00 43.59 108 GLY A N 1
ATOM 842 C CA . GLY A 1 108 ? 0.748 -9.931 25.868 1.00 43.59 108 GLY A CA 1
ATOM 843 C C . GLY A 1 108 ? -0.314 -10.099 24.772 1.00 43.59 108 GLY A C 1
ATOM 844 O O . GLY A 1 108 ? -0.604 -9.146 24.049 1.00 43.59 108 GLY A O 1
ATOM 845 N N . MET A 1 109 ? -0.926 -11.286 24.650 1.00 50.00 109 MET A N 1
ATOM 846 C CA . MET A 1 109 ? -1.817 -11.606 23.519 1.00 50.00 109 MET A CA 1
ATOM 847 C C . MET A 1 109 ? -3.292 -11.810 23.887 1.00 50.00 109 MET A C 1
ATOM 849 O O . MET A 1 109 ? -4.145 -11.782 22.998 1.00 50.00 109 MET A O 1
ATOM 853 N N . SER A 1 110 ? -3.638 -11.985 25.170 1.00 52.88 110 SER A N 1
ATOM 854 C CA . SER A 1 110 ? -5.039 -12.184 25.563 1.00 52.88 110 SER A CA 1
ATOM 855 C C . SER A 1 110 ? -5.766 -10.843 25.704 1.00 52.88 110 SER A C 1
ATOM 857 O O . SER A 1 110 ? -5.821 -10.200 26.748 1.00 52.88 110 SER A O 1
ATOM 859 N N . GLY A 1 111 ? -6.314 -10.368 24.589 1.00 67.50 111 GLY A N 1
ATOM 860 C CA . GLY A 1 111 ? -7.154 -9.180 24.566 1.00 67.50 111 GLY A CA 1
ATOM 861 C C . GLY A 1 111 ? -7.274 -8.574 23.174 1.00 67.50 111 GLY A C 1
ATOM 862 O O . GLY A 1 111 ? -6.492 -8.905 22.285 1.00 67.50 111 GLY A O 1
ATOM 863 N N . PRO A 1 112 ? -8.219 -7.640 22.964 1.00 74.25 112 PRO A N 1
ATOM 864 C CA . PRO A 1 112 ? -8.433 -7.038 21.652 1.00 74.25 112 PRO A CA 1
ATOM 865 C C . PRO A 1 112 ? -7.169 -6.419 21.045 1.00 74.25 112 PRO A C 1
ATOM 867 O O . PRO A 1 112 ? -6.966 -6.490 19.844 1.00 74.25 112 PRO A O 1
ATOM 870 N N . ARG A 1 113 ? -6.282 -5.852 21.870 1.00 79.06 113 ARG A N 1
ATOM 871 C CA . ARG A 1 113 ? -5.015 -5.280 21.393 1.00 79.06 113 ARG A CA 1
ATOM 872 C C . ARG A 1 113 ? -4.037 -6.341 20.881 1.00 79.06 113 ARG A C 1
ATOM 874 O O . ARG A 1 113 ? -3.462 -6.137 19.824 1.00 79.06 113 ARG A O 1
ATOM 881 N N . GLY A 1 114 ? -3.888 -7.460 21.590 1.00 78.12 114 GLY A N 1
ATOM 882 C CA . GLY A 1 114 ? -3.019 -8.561 21.166 1.00 78.12 114 GLY A CA 1
ATOM 883 C C . GLY A 1 114 ? -3.491 -9.196 19.858 1.00 78.12 114 GLY A C 1
ATOM 884 O O . GLY A 1 114 ? -2.696 -9.382 18.943 1.00 78.12 114 GLY A O 1
ATOM 885 N N . VAL A 1 115 ? -4.804 -9.423 19.730 1.00 85.19 115 VAL A N 1
ATOM 886 C CA . VAL A 1 115 ? -5.416 -9.902 18.477 1.00 85.19 115 VAL A CA 1
ATOM 887 C C . VAL A 1 115 ? -5.192 -8.904 17.341 1.00 85.19 115 VAL A C 1
ATOM 889 O O . VAL A 1 115 ? -4.835 -9.312 16.242 1.00 85.19 115 VAL A O 1
ATOM 892 N N . ALA A 1 116 ? -5.353 -7.603 17.598 1.00 86.75 116 ALA A N 1
ATOM 893 C CA . ALA A 1 116 ? -5.108 -6.583 16.585 1.00 86.75 116 ALA A CA 1
ATOM 894 C C . ALA A 1 116 ? -3.650 -6.574 16.108 1.00 86.75 116 ALA A C 1
ATOM 896 O O . ALA A 1 116 ? -3.412 -6.559 14.908 1.00 86.75 116 ALA A O 1
ATOM 897 N N . ILE A 1 117 ? -2.681 -6.648 17.027 1.00 87.81 117 ILE A N 1
ATOM 898 C CA . ILE A 1 117 ? -1.258 -6.747 16.674 1.00 87.81 117 ILE A CA 1
ATOM 899 C C . ILE A 1 117 ? -1.006 -8.001 15.832 1.00 87.81 117 ILE A C 1
ATOM 901 O O . ILE A 1 117 ? -0.373 -7.905 14.788 1.00 87.81 117 ILE A O 1
ATOM 905 N N . GLY A 1 118 ? -1.548 -9.155 16.233 1.00 83.62 118 GLY A N 1
ATOM 906 C CA . GLY A 1 118 ? -1.427 -10.394 15.463 1.00 83.62 118 GLY A CA 1
ATOM 907 C C . GLY A 1 118 ? -1.993 -10.275 14.044 1.00 83.62 118 GLY A C 1
ATOM 908 O O . GLY A 1 118 ? -1.342 -10.699 13.096 1.00 83.62 118 GLY A O 1
ATOM 909 N N . LEU A 1 119 ? -3.161 -9.645 13.883 1.00 87.81 119 LEU A N 1
ATOM 910 C CA . LEU A 1 119 ? -3.769 -9.395 12.571 1.00 87.81 119 LEU A CA 1
ATOM 911 C C . LEU A 1 119 ? -2.953 -8.412 11.723 1.00 87.81 119 LEU A C 1
ATOM 913 O O . LEU A 1 119 ? -2.803 -8.637 10.529 1.00 87.81 119 LEU A O 1
ATOM 917 N N . ILE A 1 120 ? -2.403 -7.353 12.323 1.00 95.62 120 ILE A N 1
ATOM 918 C CA . ILE A 1 120 ? -1.537 -6.391 11.624 1.00 95.62 120 ILE A CA 1
ATOM 919 C C . ILE A 1 120 ? -0.258 -7.081 11.146 1.00 95.62 120 ILE A C 1
ATOM 921 O O . ILE A 1 120 ? 0.120 -6.921 9.991 1.00 95.62 120 ILE A O 1
ATOM 925 N N . LEU A 1 121 ? 0.386 -7.875 12.005 1.00 92.38 121 LEU A N 1
ATOM 926 C CA . LEU A 1 121 ? 1.586 -8.633 11.646 1.00 92.38 121 LEU A CA 1
ATOM 927 C C . LEU A 1 121 ? 1.296 -9.672 10.561 1.00 92.38 121 LEU A C 1
ATOM 929 O O . LEU A 1 121 ? 2.098 -9.836 9.648 1.00 92.38 121 LEU A O 1
ATOM 933 N N . LEU A 1 122 ? 0.142 -10.341 10.627 1.00 90.50 122 LEU A N 1
ATOM 934 C CA . LEU A 1 122 ? -0.293 -11.272 9.590 1.00 90.50 122 LEU A CA 1
ATOM 935 C C . LEU A 1 122 ? -0.545 -10.552 8.258 1.00 90.50 122 LEU A C 1
ATOM 937 O O . LEU A 1 122 ? -0.049 -11.003 7.231 1.00 90.50 122 LEU A O 1
ATOM 941 N N . GLY A 1 123 ? -1.243 -9.414 8.274 1.00 93.38 123 GLY A N 1
ATOM 942 C CA . GLY A 1 123 ? -1.454 -8.584 7.087 1.00 93.38 123 GLY A CA 1
ATOM 943 C C . GLY A 1 123 ? -0.137 -8.073 6.495 1.00 93.38 123 GLY A C 1
ATOM 944 O O . GLY A 1 123 ? 0.051 -8.136 5.285 1.00 93.38 123 GLY A O 1
ATOM 945 N N . ALA A 1 124 ? 0.812 -7.654 7.338 1.00 96.88 124 ALA A N 1
ATOM 946 C CA . ALA A 1 124 ? 2.151 -7.243 6.917 1.00 96.88 124 ALA A CA 1
ATOM 947 C C . ALA A 1 124 ? 2.938 -8.398 6.287 1.00 96.88 124 ALA A C 1
ATOM 949 O O . ALA A 1 124 ? 3.563 -8.218 5.246 1.00 96.88 124 ALA A O 1
ATOM 950 N N . LEU A 1 125 ? 2.879 -9.591 6.886 1.00 95.50 125 LEU A N 1
ATOM 951 C CA . LEU A 1 125 ? 3.505 -10.792 6.343 1.00 95.50 125 LEU A CA 1
ATOM 952 C C . LEU A 1 125 ? 2.908 -11.146 4.978 1.00 95.50 125 LEU A C 1
ATOM 954 O O . LEU A 1 125 ? 3.653 -11.363 4.029 1.00 95.50 125 LEU A O 1
ATOM 958 N N . MET A 1 126 ? 1.579 -11.168 4.857 1.00 94.06 126 MET A N 1
ATOM 959 C CA . MET A 1 126 ? 0.904 -11.485 3.597 1.00 94.06 126 MET A CA 1
ATOM 960 C C . MET A 1 126 ? 1.155 -10.416 2.522 1.00 94.06 126 MET A C 1
ATOM 962 O O . MET A 1 126 ? 1.451 -10.763 1.382 1.00 94.06 126 MET A O 1
ATOM 966 N N . GLY A 1 127 ? 1.104 -9.128 2.873 1.00 96.56 127 GLY A N 1
ATOM 967 C CA . GLY A 1 127 ? 1.476 -8.027 1.979 1.00 96.56 127 GLY A CA 1
ATOM 968 C C . GLY A 1 127 ? 2.940 -8.113 1.542 1.00 96.56 127 GLY A C 1
ATOM 969 O O . GLY A 1 127 ? 3.243 -7.977 0.361 1.00 96.56 127 GLY A O 1
ATOM 970 N N . GLY A 1 128 ? 3.849 -8.446 2.461 1.00 96.25 128 GLY A N 1
ATOM 971 C CA . GLY A 1 128 ? 5.253 -8.710 2.149 1.00 96.25 128 GLY A CA 1
ATOM 972 C C . GLY A 1 128 ? 5.430 -9.905 1.211 1.00 96.25 128 GLY A C 1
ATOM 973 O O . GLY A 1 128 ? 6.224 -9.836 0.278 1.00 96.25 128 GLY A O 1
ATOM 974 N N . MET A 1 129 ? 4.645 -10.974 1.387 1.00 95.06 129 MET A N 1
ATOM 975 C CA . MET A 1 129 ? 4.621 -12.092 0.444 1.00 95.06 129 MET A CA 1
ATOM 976 C C . MET A 1 129 ? 4.181 -11.629 -0.946 1.00 95.06 129 MET A C 1
ATOM 978 O O . MET A 1 129 ? 4.856 -11.971 -1.912 1.00 95.06 129 MET A O 1
ATOM 982 N N . TYR A 1 130 ? 3.124 -10.821 -1.075 1.00 95.38 130 TYR A N 1
ATOM 983 C CA . TYR A 1 130 ? 2.739 -10.233 -2.365 1.00 95.38 130 TYR A CA 1
ATOM 984 C C . TYR A 1 130 ? 3.864 -9.391 -2.975 1.00 95.38 130 TYR A C 1
ATOM 986 O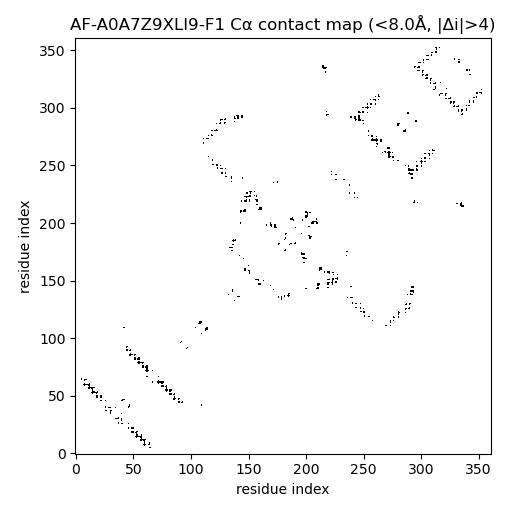 O . TYR A 1 130 ? 4.160 -9.550 -4.158 1.00 95.38 130 TYR A O 1
ATOM 994 N N . ALA A 1 131 ? 4.540 -8.576 -2.158 1.00 96.50 131 ALA A N 1
ATOM 995 C CA . ALA A 1 131 ? 5.616 -7.699 -2.606 1.00 96.50 131 ALA A CA 1
ATOM 996 C C . ALA A 1 131 ? 6.776 -8.464 -3.269 1.00 96.50 131 ALA A C 1
ATOM 998 O O . ALA A 1 131 ? 7.321 -7.990 -4.266 1.00 96.50 131 ALA A O 1
ATOM 999 N N . VAL A 1 132 ? 7.124 -9.644 -2.735 1.00 93.56 132 VAL A N 1
ATOM 1000 C CA . VAL A 1 132 ? 8.262 -10.459 -3.205 1.00 93.56 132 VAL A CA 1
ATOM 1001 C C . VAL A 1 132 ? 7.884 -11.573 -4.185 1.00 93.56 132 VAL A C 1
ATOM 1003 O O . VAL A 1 132 ? 8.746 -12.049 -4.915 1.00 93.56 132 VAL A O 1
ATOM 1006 N N . THR A 1 133 ? 6.635 -12.053 -4.170 1.00 91.12 133 THR A N 1
ATOM 1007 C CA . THR A 1 133 ? 6.208 -13.191 -5.011 1.00 91.12 133 THR A CA 1
ATOM 1008 C C . THR A 1 133 ? 5.701 -12.764 -6.373 1.00 91.12 133 THR A C 1
ATOM 1010 O O . THR A 1 133 ? 5.931 -13.473 -7.352 1.00 91.12 133 THR A O 1
ATOM 1013 N N . ILE A 1 134 ? 5.001 -11.630 -6.446 1.00 91.50 134 ILE A N 1
ATOM 1014 C CA . ILE A 1 134 ? 4.592 -11.064 -7.725 1.00 91.50 134 ILE A CA 1
ATOM 1015 C C . ILE A 1 134 ? 5.861 -10.556 -8.404 1.00 91.50 134 ILE A C 1
ATOM 1017 O O . ILE A 1 134 ? 6.661 -9.858 -7.785 1.00 91.50 134 ILE A O 1
ATOM 1021 N N . ARG A 1 135 ? 6.073 -10.905 -9.671 1.00 94.00 135 ARG A N 1
ATOM 1022 C CA . ARG A 1 135 ? 7.226 -10.398 -10.419 1.00 94.00 135 ARG A CA 1
ATOM 1023 C C . ARG A 1 135 ? 7.147 -8.866 -10.566 1.00 94.00 135 ARG A C 1
ATOM 1025 O O . ARG A 1 135 ? 6.041 -8.313 -10.520 1.00 94.00 135 ARG A O 1
ATOM 1032 N N . PRO A 1 136 ? 8.276 -8.151 -10.655 1.00 96.12 136 PRO A N 1
ATOM 1033 C CA . PRO A 1 136 ? 8.267 -6.711 -10.906 1.00 96.12 136 PRO A CA 1
ATOM 1034 C C . PRO A 1 136 ? 7.471 -6.383 -12.170 1.00 96.12 136 PRO A C 1
ATOM 1036 O O . PRO A 1 136 ? 7.564 -7.133 -13.134 1.00 96.12 136 PRO A O 1
ATOM 1039 N N . TRP A 1 137 ? 6.713 -5.280 -12.158 1.00 96.12 137 TRP A N 1
ATOM 1040 C CA . TRP A 1 137 ? 5.907 -4.753 -13.276 1.00 96.12 137 TRP A CA 1
ATOM 1041 C C . TRP A 1 137 ? 4.522 -5.387 -13.480 1.00 96.12 137 TRP A C 1
ATOM 1043 O O . TRP A 1 137 ? 3.727 -4.856 -14.252 1.00 96.12 137 TRP A O 1
ATOM 1053 N N . MET A 1 138 ? 4.188 -6.477 -12.780 1.00 94.12 138 MET A N 1
ATOM 1054 C CA . MET A 1 138 ? 2.895 -7.176 -12.945 1.00 94.12 138 MET A CA 1
ATOM 1055 C C . MET A 1 138 ? 1.750 -6.521 -12.172 1.00 94.12 138 MET A C 1
ATOM 1057 O O . MET A 1 138 ? 0.587 -6.852 -12.398 1.00 94.12 138 MET A O 1
ATOM 1061 N N . GLN A 1 139 ? 2.055 -5.625 -11.234 1.00 93.31 139 GLN A N 1
ATOM 1062 C CA . GLN A 1 139 ? 1.015 -4.887 -10.528 1.00 93.31 139 GLN A CA 1
ATOM 1063 C C . GLN A 1 139 ? 0.444 -3.784 -11.430 1.00 93.31 139 GLN A C 1
ATOM 1065 O O . GLN A 1 139 ? 1.185 -3.209 -12.234 1.00 93.31 139 GLN A O 1
ATOM 1070 N N . PRO A 1 140 ? -0.852 -3.448 -11.295 1.00 89.19 140 PRO A N 1
ATOM 1071 C CA . PRO A 1 140 ? -1.464 -2.392 -12.087 1.00 89.19 140 PRO A CA 1
ATOM 1072 C C . PRO A 1 140 ? -0.667 -1.091 -12.001 1.00 89.19 140 PRO A C 1
ATOM 1074 O O . PRO A 1 140 ? -0.372 -0.599 -10.913 1.00 89.19 140 PRO A O 1
ATOM 1077 N N . ASP A 1 141 ? -0.342 -0.548 -13.171 1.00 90.31 141 ASP A N 1
ATOM 1078 C CA . ASP A 1 141 ? 0.235 0.786 -13.370 1.00 90.31 141 ASP A CA 1
ATOM 1079 C C . ASP A 1 141 ? 1.649 0.963 -12.792 1.00 90.31 141 ASP A C 1
ATOM 1081 O O . ASP A 1 141 ? 2.216 2.054 -12.846 1.00 90.31 141 ASP A O 1
ATOM 1085 N N . GLU A 1 142 ? 2.245 -0.118 -12.292 1.00 95.31 142 GLU A N 1
ATOM 1086 C CA . GLU A 1 142 ? 3.483 -0.100 -11.525 1.00 95.31 142 GLU A CA 1
ATOM 1087 C C . GLU A 1 142 ? 4.677 0.517 -12.270 1.00 95.31 142 GLU A C 1
ATOM 1089 O O . GLU A 1 142 ? 5.336 1.372 -11.672 1.00 95.31 142 GLU A O 1
ATOM 1094 N N . PRO A 1 143 ? 4.936 0.211 -13.564 1.00 97.06 143 PRO A N 1
ATOM 1095 C CA . PRO A 1 143 ? 6.025 0.865 -14.294 1.00 97.06 143 PRO A CA 1
ATOM 1096 C C . PRO A 1 143 ? 5.865 2.388 -14.359 1.00 97.06 143 PRO A C 1
ATOM 1098 O O . PRO A 1 143 ? 6.831 3.130 -14.202 1.00 97.06 143 PRO A O 1
ATOM 1101 N N . ARG A 1 144 ? 4.624 2.866 -14.518 1.00 95.62 144 ARG A N 1
ATOM 1102 C CA . ARG A 1 144 ? 4.301 4.293 -14.670 1.00 95.62 144 ARG A CA 1
ATOM 1103 C C . ARG A 1 144 ? 4.537 5.062 -13.377 1.00 95.62 144 ARG A C 1
ATOM 1105 O O . ARG A 1 144 ? 4.990 6.201 -13.400 1.00 95.62 144 ARG A O 1
ATOM 1112 N N . HIS A 1 145 ? 4.208 4.450 -12.243 1.00 97.25 145 HIS A N 1
ATOM 1113 C CA . HIS A 1 145 ? 4.464 5.024 -10.925 1.00 97.25 145 HIS A CA 1
ATOM 1114 C C . HIS A 1 145 ? 5.946 4.965 -10.558 1.00 97.25 145 HIS A C 1
ATOM 1116 O O . HIS A 1 145 ? 6.483 5.946 -10.038 1.00 97.25 145 HIS A O 1
ATOM 1122 N N . TYR A 1 146 ? 6.603 3.840 -10.845 1.00 97.94 146 TYR A N 1
ATOM 1123 C CA . TYR A 1 146 ? 8.031 3.665 -10.613 1.00 97.94 146 TYR A CA 1
ATOM 1124 C C . TYR A 1 146 ? 8.859 4.690 -11.394 1.00 97.94 146 TYR A C 1
ATOM 1126 O O . TYR A 1 146 ? 9.790 5.262 -10.837 1.00 97.94 146 TYR A O 1
ATOM 1134 N N . GLU A 1 147 ? 8.497 4.981 -12.646 1.00 97.44 147 GLU A N 1
ATOM 1135 C CA . GLU A 1 147 ? 9.185 5.975 -13.476 1.00 97.44 147 GLU A CA 1
ATOM 1136 C C . GLU A 1 147 ? 9.316 7.330 -12.765 1.00 97.44 147 GLU A C 1
ATOM 1138 O O . GLU A 1 147 ? 10.406 7.897 -12.723 1.00 97.44 147 GLU A O 1
ATOM 1143 N N . VAL A 1 148 ? 8.247 7.829 -12.138 1.00 97.56 148 VAL A N 1
ATOM 1144 C CA . VAL A 1 148 ? 8.281 9.110 -11.409 1.00 97.56 148 VAL A CA 1
ATOM 1145 C C . VAL A 1 148 ? 9.224 9.033 -10.202 1.00 97.56 148 VAL A C 1
ATOM 1147 O O . VAL A 1 148 ? 10.012 9.950 -9.966 1.00 97.56 148 VAL A O 1
ATOM 1150 N N . VAL A 1 149 ? 9.185 7.920 -9.459 1.00 98.12 149 VAL A N 1
ATOM 1151 C CA . VAL A 1 149 ? 10.091 7.668 -8.324 1.00 98.12 149 VAL A CA 1
ATOM 1152 C C . VAL A 1 149 ? 11.552 7.652 -8.782 1.00 98.12 149 VAL A C 1
ATOM 1154 O O . VAL A 1 149 ? 12.410 8.276 -8.155 1.00 98.12 149 VAL A O 1
ATOM 1157 N N . MET A 1 150 ? 11.826 6.977 -9.897 1.00 97.56 150 MET A N 1
ATOM 1158 C CA . MET A 1 150 ? 13.148 6.891 -10.506 1.00 97.56 150 MET A CA 1
ATOM 1159 C C . MET A 1 150 ? 13.651 8.262 -10.966 1.00 97.56 150 MET A C 1
ATOM 1161 O O . MET A 1 150 ? 14.819 8.568 -10.738 1.00 97.56 150 MET A O 1
ATOM 1165 N N . HIS A 1 151 ? 12.797 9.108 -11.553 1.00 97.69 151 HIS A N 1
ATOM 1166 C CA . HIS A 1 151 ? 13.185 10.467 -11.944 1.00 97.69 151 HIS A CA 1
ATOM 1167 C C . HIS A 1 151 ? 13.568 11.312 -10.726 1.00 97.69 151 HIS A C 1
ATOM 1169 O O . HIS A 1 151 ? 14.633 11.926 -10.729 1.00 97.69 151 HIS A O 1
ATOM 1175 N N . ASN A 1 152 ? 12.763 11.290 -9.659 1.00 97.56 152 ASN A N 1
ATOM 1176 C CA . ASN A 1 152 ? 13.097 11.988 -8.414 1.00 97.56 152 ASN A CA 1
ATOM 1177 C C . ASN A 1 152 ? 14.453 11.531 -7.845 1.00 97.56 152 ASN A C 1
ATOM 1179 O O . ASN A 1 152 ? 15.255 12.357 -7.405 1.00 97.56 152 ASN A O 1
ATOM 1183 N N . ALA A 1 153 ? 14.724 10.222 -7.886 1.00 97.69 153 ALA A N 1
ATOM 1184 C CA . ALA A 1 153 ? 15.982 9.662 -7.411 1.00 97.69 153 ALA A CA 1
ATOM 1185 C C . ALA A 1 153 ? 17.173 10.067 -8.298 1.00 97.69 153 ALA A C 1
ATOM 1187 O O . ALA A 1 153 ? 18.146 10.621 -7.799 1.00 97.69 153 ALA A O 1
ATOM 1188 N N . ARG A 1 154 ? 17.095 9.851 -9.616 1.00 97.06 154 ARG A N 1
ATOM 1189 C CA . ARG A 1 154 ? 18.199 10.123 -10.556 1.00 97.06 154 ARG A CA 1
ATOM 1190 C C . ARG A 1 154 ? 18.514 11.609 -10.703 1.00 97.06 154 ARG A C 1
ATOM 1192 O O . ARG A 1 154 ? 19.676 11.970 -10.857 1.00 97.06 154 ARG A O 1
ATOM 1199 N N . LEU A 1 155 ? 17.501 12.474 -10.638 1.00 96.75 155 LEU A N 1
ATOM 1200 C CA . LEU A 1 155 ? 17.691 13.928 -10.669 1.00 96.75 155 LEU A CA 1
ATOM 1201 C C . LEU A 1 155 ? 18.149 14.495 -9.317 1.00 96.75 155 LEU A C 1
ATOM 1203 O O . LEU A 1 155 ? 18.545 15.658 -9.255 1.00 96.75 155 LEU A O 1
ATOM 1207 N N . GLY A 1 156 ? 18.057 13.715 -8.234 1.00 95.62 156 GLY A N 1
ATOM 1208 C CA . GLY A 1 156 ? 18.404 14.158 -6.884 1.00 95.62 156 GLY A CA 1
ATOM 1209 C C . GLY A 1 156 ? 17.523 15.299 -6.360 1.00 95.62 156 GLY A C 1
ATOM 1210 O O . GLY A 1 156 ? 17.956 16.058 -5.491 1.00 95.62 156 GLY A O 1
ATOM 1211 N N . ARG A 1 157 ? 16.302 15.461 -6.891 1.00 95.56 157 ARG A N 1
ATOM 1212 C CA . ARG A 1 157 ? 15.354 16.512 -6.487 1.00 95.56 157 ARG A CA 1
ATOM 1213 C C . ARG A 1 157 ? 13.908 16.003 -6.480 1.00 95.56 157 ARG A C 1
ATOM 1215 O O . ARG A 1 157 ? 13.567 15.170 -7.316 1.00 95.56 157 ARG A O 1
ATOM 1222 N N . PRO A 1 158 ? 13.047 16.516 -5.582 1.00 95.62 158 PRO A N 1
ATOM 1223 C CA . PRO A 1 158 ? 11.620 16.211 -5.604 1.00 95.62 158 PRO A CA 1
ATOM 1224 C C . PRO A 1 158 ? 10.906 16.896 -6.780 1.00 95.62 158 PRO A C 1
ATOM 1226 O O . PRO A 1 158 ? 11.437 17.820 -7.409 1.00 95.62 158 PRO A O 1
ATOM 1229 N N . GLY A 1 159 ? 9.662 16.484 -7.021 1.00 92.75 159 GLY A N 1
ATOM 1230 C CA . GLY A 1 159 ? 8.754 17.145 -7.953 1.00 92.75 159 GLY A CA 1
ATOM 1231 C C . GLY A 1 159 ? 9.112 16.972 -9.429 1.00 92.75 159 GLY A C 1
ATOM 1232 O O . GLY A 1 159 ? 8.905 17.908 -10.205 1.00 92.75 159 GLY A O 1
ATOM 1233 N N . ALA A 1 160 ? 9.654 15.816 -9.826 1.00 94.81 160 ALA A N 1
ATOM 1234 C CA . ALA A 1 160 ? 9.815 15.479 -11.237 1.00 94.81 160 ALA A CA 1
ATOM 1235 C C . ALA A 1 160 ? 8.470 15.564 -11.978 1.00 94.81 160 ALA A C 1
ATOM 1237 O O . ALA A 1 160 ? 7.425 15.159 -11.459 1.00 94.81 160 ALA A O 1
ATOM 1238 N N . GLY A 1 161 ? 8.492 16.109 -13.194 1.00 93.62 161 GLY A N 1
ATOM 1239 C CA . GLY A 1 161 ? 7.293 16.326 -14.005 1.00 93.62 161 GLY A CA 1
ATOM 1240 C C . GLY A 1 161 ? 7.469 15.908 -15.462 1.00 93.62 161 GLY A C 1
ATOM 1241 O O . GLY A 1 161 ? 8.518 15.435 -15.870 1.00 93.62 161 GLY A O 1
ATOM 1242 N N . TYR A 1 162 ? 6.450 16.154 -16.290 1.00 93.69 162 TYR A N 1
ATOM 1243 C CA . TYR A 1 162 ? 6.485 15.809 -17.723 1.00 93.69 162 TYR A CA 1
ATOM 1244 C C . TYR A 1 162 ? 7.647 16.438 -18.510 1.00 93.69 162 TYR A C 1
ATOM 1246 O O . TYR A 1 162 ? 8.024 15.917 -19.552 1.00 93.69 162 TYR A O 1
ATOM 1254 N N . HIS A 1 163 ? 8.202 17.557 -18.038 1.00 93.69 163 HIS A N 1
ATOM 1255 C CA . HIS A 1 163 ? 9.361 18.202 -18.661 1.00 93.69 163 HIS A CA 1
ATOM 1256 C C . HIS A 1 163 ? 10.677 17.455 -18.403 1.00 93.69 163 HIS A C 1
ATOM 1258 O O . HIS A 1 163 ? 11.666 17.745 -19.065 1.00 93.69 163 HIS A O 1
ATOM 1264 N N . ASP A 1 164 ? 10.680 16.512 -17.458 1.00 96.06 164 ASP A N 1
ATOM 1265 C CA . ASP A 1 164 ? 11.842 15.710 -17.079 1.00 96.06 164 ASP A CA 1
ATOM 1266 C C . ASP A 1 164 ? 11.888 14.347 -17.782 1.00 96.06 164 ASP A C 1
ATOM 1268 O O . ASP A 1 164 ? 12.847 13.606 -17.579 1.00 96.06 164 ASP A O 1
ATOM 1272 N N . VAL A 1 165 ? 10.868 14.010 -18.584 1.00 94.69 165 VAL A N 1
ATOM 1273 C CA . VAL A 1 165 ? 10.751 12.712 -19.268 1.00 94.69 165 VAL A CA 1
ATOM 1274 C C . VAL A 1 165 ? 12.015 12.407 -20.066 1.00 94.69 165 VAL A C 1
ATOM 1276 O O . VAL A 1 165 ? 12.453 13.206 -20.898 1.00 94.69 165 VAL A O 1
ATOM 1279 N N . ASN A 1 166 ? 12.563 11.214 -19.842 1.00 96.62 166 ASN A N 1
ATOM 1280 C CA . ASN A 1 166 ? 13.767 10.736 -20.501 1.00 96.62 166 ASN A CA 1
ATOM 1281 C C . ASN A 1 166 ? 13.532 9.367 -21.162 1.00 96.62 166 ASN A C 1
ATOM 1283 O O . ASN A 1 166 ? 13.381 8.350 -20.485 1.00 96.62 166 ASN A O 1
ATOM 1287 N N . LEU A 1 167 ? 13.565 9.341 -22.498 1.00 96.25 167 LEU A N 1
ATOM 1288 C CA . LEU A 1 167 ? 13.330 8.130 -23.291 1.00 96.25 167 LEU A CA 1
ATOM 1289 C C . LEU A 1 167 ? 14.411 7.057 -23.103 1.00 96.25 167 LEU A C 1
ATOM 1291 O O . LEU A 1 167 ? 14.127 5.876 -23.270 1.00 96.25 167 LEU A O 1
ATOM 1295 N N . ASP A 1 168 ? 15.643 7.422 -22.742 1.00 97.31 168 ASP A N 1
ATOM 1296 C CA . ASP A 1 168 ? 16.683 6.429 -22.442 1.00 97.31 168 ASP A CA 1
ATOM 1297 C C . ASP A 1 168 ? 16.329 5.643 -21.179 1.00 97.31 168 ASP A C 1
ATOM 1299 O O . ASP A 1 168 ? 16.514 4.428 -21.122 1.00 97.31 168 ASP A O 1
ATOM 1303 N N . TRP A 1 169 ? 15.759 6.325 -20.185 1.00 96.88 169 TRP A N 1
ATOM 1304 C CA . TRP A 1 169 ? 15.331 5.704 -18.935 1.00 96.88 169 TRP A CA 1
ATOM 1305 C C . TRP A 1 169 ? 14.047 4.887 -19.104 1.00 96.88 169 TRP A C 1
ATOM 1307 O O . TRP A 1 169 ? 13.910 3.835 -18.484 1.00 96.88 169 TRP A O 1
ATOM 1317 N N . GLU A 1 170 ? 13.125 5.318 -19.969 1.00 97.06 170 GLU A N 1
ATOM 1318 C CA . GLU A 1 170 ? 11.980 4.482 -20.357 1.00 97.06 170 GLU A CA 1
ATOM 1319 C C . GLU A 1 170 ? 12.442 3.200 -21.056 1.00 97.06 170 GLU A C 1
ATOM 1321 O O . GLU A 1 170 ? 11.982 2.117 -20.707 1.00 97.06 170 GLU A O 1
ATOM 1326 N N . ARG A 1 171 ? 13.394 3.289 -21.994 1.00 97.31 171 ARG A N 1
ATOM 1327 C CA . ARG A 1 171 ? 13.947 2.109 -22.678 1.00 97.31 171 ARG A CA 1
ATOM 1328 C C . ARG A 1 171 ? 14.638 1.145 -21.717 1.00 97.31 171 ARG A C 1
ATOM 1330 O O . ARG A 1 171 ? 14.505 -0.065 -21.873 1.00 97.31 171 ARG A O 1
ATOM 1337 N N . GLU A 1 172 ? 15.324 1.664 -20.703 1.00 96.69 172 GLU A N 1
ATOM 1338 C CA . GLU A 1 172 ? 15.899 0.855 -19.624 1.00 96.69 172 GLU A CA 1
ATOM 1339 C C . GLU A 1 172 ? 14.817 0.104 -18.829 1.00 96.69 172 GLU A C 1
ATOM 1341 O O . GLU A 1 172 ? 14.942 -1.100 -18.601 1.00 96.69 172 GLU A O 1
ATOM 1346 N N . LEU A 1 173 ? 13.720 0.782 -18.467 1.00 97.19 173 LEU A N 1
ATOM 1347 C CA . LEU A 1 173 ? 12.572 0.152 -17.809 1.00 97.19 173 LEU A CA 1
ATOM 1348 C C . LEU A 1 173 ? 11.920 -0.913 -18.690 1.00 97.19 173 LEU A C 1
ATOM 1350 O O . LEU A 1 173 ? 11.619 -1.998 -18.206 1.00 97.19 173 LEU A O 1
ATOM 1354 N N . ILE A 1 174 ? 11.732 -0.631 -19.979 1.00 97.56 174 ILE A N 1
ATOM 1355 C CA . ILE A 1 174 ? 11.135 -1.570 -20.936 1.00 97.56 174 ILE A CA 1
ATOM 1356 C C . ILE A 1 174 ? 12.022 -2.811 -21.112 1.00 97.56 174 ILE A C 1
ATOM 1358 O O . ILE A 1 174 ? 11.507 -3.927 -21.197 1.00 97.56 174 ILE A O 1
ATOM 1362 N N . ALA A 1 175 ? 13.347 -2.648 -21.103 1.00 97.19 175 ALA A N 1
ATOM 1363 C CA . ALA A 1 175 ? 14.278 -3.772 -21.121 1.00 97.19 175 ALA A CA 1
ATOM 1364 C C . ALA A 1 175 ? 14.174 -4.641 -19.851 1.00 97.19 175 ALA A C 1
ATOM 1366 O O . ALA A 1 175 ? 14.177 -5.868 -19.954 1.00 97.19 175 ALA A O 1
ATOM 1367 N N . ASP A 1 176 ? 14.027 -4.042 -18.662 1.00 97.62 176 ASP A N 1
ATOM 1368 C CA . ASP A 1 176 ? 13.788 -4.808 -17.425 1.00 97.62 176 ASP A CA 1
ATOM 1369 C C . ASP A 1 176 ? 12.397 -5.467 -17.426 1.00 97.62 176 ASP A C 1
ATOM 1371 O O . ASP A 1 176 ? 12.249 -6.604 -16.986 1.00 97.62 176 ASP A O 1
ATOM 1375 N N . MET A 1 177 ? 11.382 -4.810 -17.995 1.00 97.31 177 MET A N 1
ATOM 1376 C CA . MET A 1 177 ? 10.048 -5.384 -18.202 1.00 97.31 177 MET A CA 1
ATOM 1377 C C . MET A 1 177 ? 10.097 -6.641 -19.084 1.00 97.31 177 MET A C 1
ATOM 1379 O O . MET A 1 177 ? 9.497 -7.653 -18.715 1.00 97.31 177 MET A O 1
ATOM 1383 N N . GLU A 1 178 ? 10.838 -6.619 -20.197 1.00 96.19 178 GLU A N 1
ATOM 1384 C CA . GLU A 1 178 ? 11.094 -7.816 -21.017 1.00 96.19 178 GLU A CA 1
ATOM 1385 C C . GLU A 1 178 ? 11.763 -8.915 -20.183 1.00 96.19 178 GLU A C 1
ATOM 1387 O O . GLU A 1 178 ? 11.275 -10.044 -20.150 1.00 96.19 178 GLU A O 1
ATOM 1392 N N . ALA A 1 179 ? 12.821 -8.579 -19.436 1.00 95.94 179 ALA A N 1
ATOM 1393 C CA . ALA A 1 179 ? 13.551 -9.537 -18.603 1.00 95.94 179 ALA A CA 1
ATOM 1394 C C . ALA A 1 179 ? 12.688 -10.188 -17.501 1.00 95.94 179 ALA A C 1
ATOM 1396 O O . ALA A 1 179 ? 13.026 -11.268 -17.011 1.00 95.94 179 ALA A O 1
ATOM 1397 N N . GLN A 1 180 ? 11.580 -9.552 -17.108 1.00 95.56 180 GLN A N 1
ATOM 1398 C CA . GLN A 1 180 ? 10.642 -10.072 -16.111 1.00 95.56 180 GLN A CA 1
ATOM 1399 C C . GLN A 1 180 ? 9.429 -10.805 -16.706 1.00 95.56 180 GLN A C 1
ATOM 1401 O O . GLN A 1 180 ? 8.597 -11.284 -15.932 1.00 95.56 180 GLN A O 1
ATOM 1406 N N . ASP A 1 181 ? 9.339 -10.972 -18.030 1.00 93.94 181 ASP A N 1
ATOM 1407 C CA . ASP A 1 181 ? 8.181 -11.523 -18.755 1.00 93.94 181 ASP A CA 1
ATOM 1408 C C . ASP A 1 181 ? 6.924 -10.627 -18.686 1.00 93.94 181 ASP A C 1
ATOM 1410 O O . ASP A 1 181 ? 5.790 -11.119 -18.652 1.00 93.94 181 ASP A O 1
ATOM 1414 N N . PHE A 1 182 ? 7.090 -9.298 -18.655 1.00 95.44 182 PHE A N 1
ATOM 1415 C CA . PHE A 1 182 ? 5.975 -8.349 -18.541 1.00 95.44 182 PHE A CA 1
ATOM 1416 C C . PHE A 1 182 ? 4.887 -8.572 -19.599 1.00 95.44 182 PHE A C 1
ATOM 1418 O O . PHE A 1 182 ? 3.708 -8.521 -19.273 1.00 95.44 182 PHE A O 1
ATOM 1425 N N . TRP A 1 183 ? 5.239 -8.878 -20.844 1.00 93.75 183 TRP A N 1
ATOM 1426 C CA . TRP A 1 183 ? 4.256 -8.980 -21.932 1.00 93.75 183 TRP A CA 1
ATOM 1427 C C . TRP A 1 183 ? 3.303 -10.172 -21.824 1.00 93.75 183 TRP A C 1
ATOM 1429 O O . TRP A 1 183 ? 2.265 -10.190 -22.481 1.00 93.75 183 TRP A O 1
ATOM 1439 N N . TRP A 1 184 ? 3.637 -11.162 -20.996 1.00 90.44 184 TRP A N 1
ATOM 1440 C CA . TRP A 1 184 ? 2.788 -12.330 -20.760 1.00 90.44 184 TRP A CA 1
ATOM 1441 C C . TRP A 1 184 ? 1.806 -12.131 -19.605 1.00 90.44 184 TRP A C 1
ATOM 1443 O O . TRP A 1 184 ? 0.738 -12.743 -19.595 1.00 90.44 184 TRP A O 1
ATOM 1453 N N . TYR A 1 185 ? 2.173 -11.309 -18.619 1.00 89.75 185 TYR A N 1
ATOM 1454 C CA . TYR A 1 185 ? 1.462 -11.224 -17.337 1.00 89.75 185 TYR A CA 1
ATOM 1455 C C . TYR A 1 185 ? 1.003 -9.811 -16.970 1.00 89.75 185 TYR A C 1
ATOM 1457 O O . TYR A 1 185 ? 0.084 -9.652 -16.168 1.00 89.75 185 TYR A O 1
ATOM 1465 N N . GLY A 1 186 ? 1.666 -8.798 -17.512 1.00 89.31 186 GLY A N 1
ATOM 1466 C CA . GLY A 1 186 ? 1.352 -7.392 -17.338 1.00 89.31 186 GLY A CA 1
ATOM 1467 C C . GLY A 1 186 ? 0.255 -6.920 -18.285 1.00 89.31 186 GLY A C 1
ATOM 1468 O O . GLY A 1 186 ? -0.253 -7.651 -19.134 1.00 89.31 186 GLY A O 1
ATOM 1469 N N . TYR A 1 187 ? -0.128 -5.659 -18.117 1.00 90.75 187 TYR A N 1
ATOM 1470 C CA . TYR A 1 187 ? -1.134 -5.017 -18.954 1.00 90.75 187 TYR A CA 1
ATOM 1471 C C . TYR A 1 187 ? -0.459 -4.159 -20.025 1.00 90.75 187 TYR A C 1
ATOM 1473 O O . TYR A 1 187 ? 0.158 -3.152 -19.686 1.00 90.75 187 TYR A O 1
ATOM 1481 N N . SER A 1 188 ? -0.615 -4.500 -21.304 1.00 92.00 188 SER A N 1
ATOM 1482 C CA . SER A 1 188 ? -0.156 -3.702 -22.451 1.00 92.00 188 SER A CA 1
ATOM 1483 C C . SER A 1 188 ? -1.262 -3.562 -23.501 1.00 92.00 188 SER A C 1
ATOM 1485 O O . SER A 1 188 ? -2.121 -4.432 -23.635 1.00 92.00 188 SER A O 1
ATOM 1487 N N . LEU A 1 189 ? -1.250 -2.460 -24.262 1.00 91.94 189 LEU A N 1
ATOM 1488 C CA . LEU A 1 189 ? -2.115 -2.297 -25.444 1.00 91.94 189 LEU A CA 1
ATOM 1489 C C . LEU A 1 189 ? -1.483 -2.875 -26.719 1.00 91.94 189 LEU A C 1
ATOM 1491 O O . LEU A 1 189 ? -2.154 -2.993 -27.742 1.00 91.94 189 LEU A O 1
ATOM 1495 N N . VAL A 1 190 ? -0.197 -3.219 -26.654 1.00 91.56 190 VAL A N 1
ATOM 1496 C CA . VAL A 1 190 ? 0.580 -3.816 -27.743 1.00 91.56 190 VAL A CA 1
ATOM 1497 C C . VAL A 1 190 ? 0.926 -5.265 -27.417 1.00 91.56 190 VAL A C 1
ATOM 1499 O O . VAL A 1 190 ? 1.077 -5.625 -26.248 1.00 91.56 190 VAL A O 1
ATOM 1502 N N . GLY A 1 191 ? 1.033 -6.094 -28.454 1.00 88.94 191 GLY A N 1
ATOM 1503 C CA . GLY A 1 191 ? 1.494 -7.474 -28.329 1.00 88.94 191 GLY A CA 1
ATOM 1504 C C . GLY A 1 191 ? 3.012 -7.563 -28.163 1.00 88.94 191 GLY A C 1
ATOM 1505 O O . GLY A 1 191 ? 3.732 -6.609 -28.450 1.00 88.94 191 GLY A O 1
ATOM 1506 N N . TRP A 1 192 ? 3.485 -8.724 -27.719 1.00 93.44 192 TRP A N 1
ATOM 1507 C CA . TRP A 1 192 ? 4.913 -9.019 -27.617 1.00 93.44 192 TRP A CA 1
ATOM 1508 C C . TRP A 1 192 ? 5.548 -9.197 -29.004 1.00 93.44 192 TRP A C 1
ATOM 1510 O O . TRP A 1 192 ? 5.082 -10.025 -29.791 1.00 93.44 192 TRP A O 1
ATOM 1520 N N . ASP A 1 193 ? 6.623 -8.453 -29.273 1.00 93.38 193 ASP A N 1
ATOM 1521 C CA . ASP A 1 193 ? 7.526 -8.655 -30.411 1.00 93.38 193 ASP A CA 1
ATOM 1522 C C . ASP A 1 193 ? 8.985 -8.579 -29.917 1.00 93.38 193 ASP A C 1
ATOM 1524 O O . ASP A 1 193 ? 9.477 -7.486 -29.625 1.00 93.38 193 ASP A O 1
ATOM 1528 N N . PRO A 1 194 ? 9.703 -9.714 -29.820 1.00 89.38 194 PRO A N 1
ATOM 1529 C CA . PRO A 1 194 ? 11.063 -9.739 -29.284 1.00 89.38 194 PRO A CA 1
ATOM 1530 C C . PRO A 1 194 ? 12.094 -9.034 -30.177 1.00 89.38 194 PRO A C 1
ATOM 1532 O O . PRO A 1 194 ? 13.192 -8.737 -29.714 1.00 89.38 194 PRO A O 1
ATOM 1535 N N . ASN A 1 195 ? 11.778 -8.773 -31.450 1.00 93.25 195 ASN A N 1
ATOM 1536 C CA . ASN A 1 195 ? 12.695 -8.080 -32.361 1.00 93.25 195 ASN A CA 1
ATOM 1537 C C . ASN A 1 195 ? 12.493 -6.562 -32.353 1.00 93.25 195 ASN A C 1
ATOM 1539 O O . ASN A 1 195 ? 13.334 -5.834 -32.880 1.00 93.25 195 ASN A O 1
ATOM 1543 N N . ASN A 1 196 ? 11.377 -6.088 -31.798 1.00 93.31 196 ASN A N 1
ATOM 1544 C CA . ASN A 1 196 ? 10.983 -4.689 -31.833 1.00 93.31 196 ASN A CA 1
ATOM 1545 C C . ASN A 1 196 ? 10.262 -4.304 -30.536 1.00 93.31 196 ASN A C 1
ATOM 1547 O O . ASN A 1 196 ? 9.046 -4.097 -30.509 1.00 93.31 196 ASN A O 1
ATOM 1551 N N . LEU A 1 197 ? 11.028 -4.239 -29.443 1.00 94.50 197 LEU A N 1
ATOM 1552 C CA . LEU A 1 197 ? 10.504 -3.762 -28.168 1.00 94.50 197 LEU A CA 1
ATOM 1553 C C . LEU A 1 197 ? 10.062 -2.293 -28.287 1.00 94.50 197 LEU A C 1
ATOM 1555 O O . LEU A 1 197 ? 10.736 -1.506 -28.955 1.00 94.50 197 LEU A O 1
ATOM 1559 N N . PRO A 1 198 ? 8.964 -1.892 -27.621 1.00 95.12 198 PRO A N 1
ATOM 1560 C CA . PRO A 1 198 ? 8.512 -0.506 -27.629 1.00 95.12 198 PRO A CA 1
ATOM 1561 C C . PRO A 1 198 ? 9.593 0.472 -27.160 1.00 95.12 198 PRO A C 1
ATOM 1563 O O . PRO A 1 198 ? 10.293 0.222 -26.184 1.00 95.12 198 PRO A O 1
ATOM 1566 N N . GLU A 1 199 ? 9.698 1.620 -27.826 1.00 93.88 199 GLU A N 1
ATOM 1567 C CA . GLU A 1 199 ? 10.697 2.639 -27.473 1.00 93.88 199 GLU A CA 1
ATOM 1568 C C . GLU A 1 199 ? 10.240 3.583 -26.351 1.00 93.88 199 GLU A C 1
ATOM 1570 O O . GLU A 1 199 ? 11.049 4.343 -25.822 1.00 93.88 199 GLU A O 1
ATOM 1575 N N . SER A 1 200 ? 8.950 3.570 -26.003 1.00 95.81 200 SER A N 1
ATOM 1576 C CA . SER A 1 200 ? 8.380 4.436 -24.970 1.00 95.81 200 SER A CA 1
ATOM 1577 C C . SER A 1 200 ? 7.085 3.884 -24.381 1.00 95.81 200 SER A C 1
ATOM 1579 O O . SER A 1 200 ? 6.377 3.070 -24.985 1.00 95.81 200 SER A O 1
ATOM 1581 N N . PHE A 1 201 ? 6.714 4.398 -23.213 1.00 96.19 201 PHE A N 1
ATOM 1582 C CA . PHE A 1 201 ? 5.451 4.102 -22.540 1.00 96.19 201 PHE A CA 1
ATOM 1583 C C . PHE A 1 201 ? 4.224 4.578 -23.328 1.00 96.19 201 PHE A C 1
ATOM 1585 O O . PHE A 1 201 ? 3.136 4.014 -23.184 1.00 96.19 201 PHE A O 1
ATOM 1592 N N . ASP A 1 202 ? 4.380 5.581 -24.198 1.00 95.38 202 ASP A N 1
ATOM 1593 C CA . ASP A 1 202 ? 3.307 6.048 -25.084 1.00 95.38 202 ASP A CA 1
ATOM 1594 C C . ASP A 1 202 ? 2.887 4.981 -26.091 1.00 95.38 202 ASP A C 1
ATOM 1596 O O . ASP A 1 202 ? 1.701 4.870 -26.403 1.00 95.38 202 ASP A O 1
ATOM 1600 N N . VAL A 1 203 ? 3.833 4.166 -26.563 1.00 94.44 203 VAL A N 1
ATOM 1601 C CA . VAL A 1 203 ? 3.539 3.032 -27.445 1.00 94.44 203 VAL A CA 1
ATOM 1602 C C . VAL A 1 203 ? 2.793 1.937 -26.676 1.00 94.44 203 VAL A C 1
ATOM 1604 O O . VAL A 1 203 ? 1.858 1.346 -27.209 1.00 94.44 203 VAL A O 1
ATOM 1607 N N . ILE A 1 204 ? 3.144 1.704 -25.407 1.00 94.19 204 ILE A N 1
ATOM 1608 C CA . ILE A 1 204 ? 2.564 0.624 -24.590 1.00 94.19 204 ILE A CA 1
ATOM 1609 C C . ILE A 1 204 ? 1.136 0.949 -24.116 1.00 94.19 204 ILE A C 1
ATOM 1611 O O . ILE A 1 204 ? 0.280 0.061 -24.118 1.00 94.19 204 ILE A O 1
ATOM 1615 N N . TRP A 1 205 ? 0.864 2.197 -23.706 1.00 93.62 205 TRP A N 1
ATOM 1616 C CA . TRP A 1 205 ? -0.385 2.591 -23.018 1.00 93.62 205 TRP A CA 1
ATOM 1617 C C . TRP A 1 205 ? -1.096 3.831 -23.582 1.00 93.62 205 TRP A C 1
ATOM 1619 O O . TRP A 1 205 ? -2.042 4.329 -22.967 1.00 93.62 205 TRP A O 1
ATOM 1629 N N . ALA A 1 206 ? -0.685 4.305 -24.757 1.00 89.00 206 ALA A N 1
ATOM 1630 C CA . ALA A 1 206 ? -1.183 5.498 -25.440 1.00 89.00 206 ALA A CA 1
ATOM 1631 C C . ALA A 1 206 ? -0.808 6.856 -24.781 1.00 89.00 206 ALA A C 1
ATOM 1633 O O . ALA A 1 206 ? -0.735 6.967 -23.552 1.00 89.00 206 ALA A O 1
ATOM 1634 N N . PRO A 1 207 ? -0.670 7.946 -25.574 1.00 78.38 207 PRO A N 1
ATOM 1635 C CA . PRO A 1 207 ? 0.007 9.194 -25.169 1.00 78.38 207 PRO A CA 1
ATOM 1636 C C . PRO A 1 207 ? -0.647 10.051 -24.072 1.00 78.38 207 PRO A C 1
ATOM 1638 O O . PRO A 1 207 ? -0.181 11.147 -23.774 1.00 78.38 207 PRO A O 1
ATOM 1641 N N . ARG A 1 208 ? -1.767 9.609 -23.490 1.00 74.00 208 ARG A N 1
ATOM 1642 C CA . ARG A 1 208 ? -2.535 10.390 -22.503 1.00 74.00 208 ARG A CA 1
ATOM 1643 C C . ARG A 1 208 ? -2.462 9.832 -21.085 1.00 74.00 208 ARG A C 1
ATOM 1645 O O . ARG A 1 208 ? -2.707 10.570 -20.133 1.00 74.00 208 ARG A O 1
ATOM 1652 N N . TYR A 1 209 ? -2.148 8.547 -20.949 1.00 73.00 209 TYR A N 1
ATOM 1653 C CA . TYR A 1 209 ? -2.147 7.840 -19.667 1.00 73.00 209 TYR A CA 1
ATOM 1654 C C . TYR A 1 209 ? -0.890 6.993 -19.470 1.00 73.00 209 TYR A C 1
ATOM 1656 O O . TYR A 1 209 ? -0.802 6.243 -18.506 1.00 73.00 209 TYR A O 1
ATOM 1664 N N . SER A 1 210 ? 0.095 7.122 -20.349 1.00 87.69 210 SER A N 1
ATOM 1665 C CA . SER A 1 210 ? 1.339 6.359 -20.330 1.00 87.69 210 SER A CA 1
ATOM 1666 C C . SER A 1 210 ? 2.227 6.616 -19.115 1.00 87.69 210 SER A C 1
ATOM 1668 O O . SER A 1 210 ? 2.999 5.735 -18.765 1.00 87.69 210 SER A O 1
ATOM 1670 N N . ARG A 1 211 ? 2.105 7.766 -18.437 1.00 92.56 211 ARG A N 1
ATOM 1671 C CA . ARG A 1 211 ? 2.995 8.164 -17.329 1.00 92.56 211 ARG A CA 1
ATOM 1672 C C . ARG A 1 211 ? 2.232 8.714 -16.135 1.00 92.56 211 ARG A C 1
ATOM 1674 O O . ARG A 1 211 ? 1.149 9.279 -16.290 1.00 92.56 211 ARG A O 1
ATOM 1681 N N . ALA A 1 212 ? 2.812 8.605 -14.939 1.00 94.00 212 ALA A N 1
ATOM 1682 C CA . ALA A 1 212 ? 2.168 9.037 -13.695 1.00 94.00 212 ALA A CA 1
ATOM 1683 C C . ALA A 1 212 ? 2.532 10.466 -13.235 1.00 94.00 212 ALA A C 1
ATOM 1685 O O . ALA A 1 212 ? 2.101 10.877 -12.159 1.00 94.00 212 ALA A O 1
ATOM 1686 N N . PHE A 1 213 ? 3.241 11.270 -14.041 1.00 93.19 213 PHE A N 1
ATOM 1687 C CA . PHE A 1 213 ? 3.678 12.638 -13.685 1.00 93.19 213 PHE A CA 1
ATOM 1688 C C . PHE A 1 213 ? 2.544 13.639 -13.377 1.00 93.19 213 PHE A C 1
ATOM 1690 O O . PHE A 1 213 ? 2.792 14.741 -12.899 1.00 93.19 213 PHE A O 1
ATOM 1697 N N . PHE A 1 214 ? 1.282 13.289 -13.646 1.00 91.38 214 PHE A N 1
ATOM 1698 C CA . PHE A 1 214 ? 0.113 14.108 -13.291 1.00 91.38 214 PHE A CA 1
ATOM 1699 C C . PHE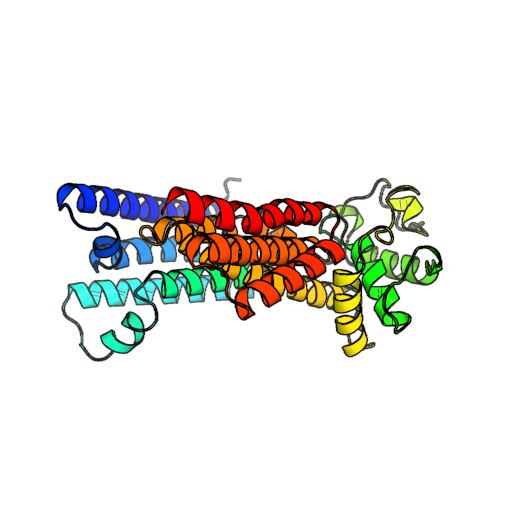 A 1 214 ? -0.358 13.925 -11.835 1.00 91.38 214 PHE A C 1
ATOM 1701 O O . PHE A 1 214 ? -1.277 14.629 -11.386 1.00 91.38 214 PHE A O 1
ATOM 1708 N N . GLN A 1 215 ? 0.187 12.926 -11.138 1.00 93.25 215 GLN A N 1
ATOM 1709 C CA . GLN A 1 215 ? -0.159 12.592 -9.762 1.00 93.25 215 GLN A CA 1
ATOM 1710 C C . GLN A 1 215 ? 0.466 13.595 -8.785 1.00 93.25 215 GLN A C 1
ATOM 1712 O O . GLN A 1 215 ? 1.394 14.326 -9.115 1.00 93.25 215 GLN A O 1
ATOM 1717 N N . LEU A 1 216 ? -0.080 13.661 -7.570 1.00 94.25 216 LEU A N 1
ATOM 1718 C CA . LEU A 1 216 ? 0.426 14.570 -6.542 1.00 94.25 216 LEU A CA 1
ATOM 1719 C C . LEU A 1 216 ? 1.738 14.028 -5.946 1.00 94.25 216 LEU A C 1
ATOM 1721 O O . LEU A 1 216 ? 1.892 12.810 -5.834 1.00 94.25 216 LEU A O 1
ATOM 1725 N N . PRO A 1 217 ? 2.688 14.905 -5.584 1.00 94.56 217 PRO A N 1
ATOM 1726 C CA . PRO A 1 217 ? 4.099 14.528 -5.533 1.00 94.56 217 PRO A CA 1
ATOM 1727 C C . PRO A 1 217 ? 4.523 13.787 -4.259 1.00 94.56 217 PRO A C 1
ATOM 1729 O O . PRO A 1 217 ? 5.506 13.055 -4.300 1.00 94.56 217 PRO A O 1
ATOM 1732 N N . LEU A 1 218 ? 3.792 13.903 -3.140 1.00 97.44 218 LEU A N 1
ATOM 1733 C CA . LEU A 1 218 ? 4.317 13.521 -1.820 1.00 97.44 218 LEU A CA 1
ATOM 1734 C C . LEU A 1 218 ? 4.800 12.066 -1.734 1.00 97.44 218 LEU A C 1
ATOM 1736 O O . LEU A 1 218 ? 5.870 11.808 -1.188 1.00 97.44 218 LEU A O 1
ATOM 1740 N N . TYR A 1 219 ? 4.033 11.115 -2.275 1.00 98.00 219 TYR A N 1
ATOM 1741 C CA . TYR A 1 219 ? 4.453 9.711 -2.296 1.00 98.00 219 TYR A CA 1
ATOM 1742 C C . TYR A 1 219 ? 5.743 9.524 -3.104 1.00 98.00 219 TYR A C 1
ATOM 1744 O O . TYR A 1 219 ? 6.673 8.873 -2.632 1.00 98.00 219 TYR A O 1
ATOM 1752 N N . TYR A 1 220 ? 5.809 10.112 -4.300 1.00 98.12 220 TYR A N 1
ATOM 1753 C CA . TYR A 1 220 ? 6.937 9.949 -5.216 1.00 98.12 220 TYR A CA 1
ATOM 1754 C C . TYR A 1 220 ? 8.195 10.641 -4.709 1.00 98.12 220 TYR A C 1
ATOM 1756 O O . TYR A 1 220 ? 9.293 10.151 -4.946 1.00 98.12 220 TYR A O 1
ATOM 1764 N N . ASP A 1 221 ? 8.060 11.759 -4.000 1.00 98.00 221 ASP A N 1
ATOM 1765 C CA . ASP A 1 221 ? 9.190 12.469 -3.399 1.00 98.00 221 ASP A CA 1
ATOM 1766 C C . ASP A 1 221 ? 9.821 11.637 -2.277 1.00 98.00 221 ASP A C 1
ATOM 1768 O O . ASP A 1 221 ? 11.039 11.474 -2.233 1.00 98.00 221 ASP A O 1
ATOM 1772 N N . LEU A 1 222 ? 9.000 11.041 -1.405 1.00 98.25 222 LEU A N 1
ATOM 1773 C CA . LEU A 1 222 ? 9.484 10.175 -0.326 1.00 98.25 222 LEU A CA 1
ATOM 1774 C C . LEU A 1 222 ? 10.051 8.853 -0.852 1.00 98.25 222 LEU A C 1
ATOM 1776 O O . LEU A 1 222 ? 11.115 8.421 -0.413 1.00 98.25 222 LEU A O 1
ATOM 1780 N N . ALA A 1 223 ? 9.359 8.221 -1.800 1.00 98.12 223 ALA A N 1
ATOM 1781 C CA . ALA A 1 223 ? 9.834 7.011 -2.459 1.00 98.12 223 ALA A CA 1
ATOM 1782 C C . ALA A 1 223 ? 11.127 7.277 -3.252 1.00 98.12 223 ALA A C 1
ATOM 1784 O O . ALA A 1 223 ? 12.044 6.460 -3.229 1.00 98.12 223 ALA A O 1
ATOM 1785 N N . GLY A 1 224 ? 11.226 8.439 -3.904 1.00 98.12 224 GLY A N 1
ATOM 1786 C CA . GLY A 1 224 ? 12.403 8.863 -4.662 1.00 98.12 224 GLY A CA 1
ATOM 1787 C C . GLY A 1 224 ? 13.593 9.121 -3.751 1.00 98.12 224 GLY A C 1
ATOM 1788 O O . GLY A 1 224 ? 14.689 8.659 -4.042 1.00 98.12 224 GLY A O 1
ATOM 1789 N N . LEU A 1 225 ? 13.373 9.762 -2.599 1.00 97.75 225 LEU A N 1
ATOM 1790 C CA . LEU A 1 225 ? 14.395 9.924 -1.564 1.00 97.75 225 LEU A CA 1
ATOM 1791 C C . LEU A 1 225 ? 14.875 8.572 -1.016 1.00 97.75 225 LEU A C 1
ATOM 1793 O O . LEU A 1 225 ? 16.074 8.382 -0.819 1.00 97.75 225 LEU A O 1
ATOM 1797 N N . LEU A 1 226 ? 13.954 7.630 -0.784 1.00 97.12 226 LEU A N 1
ATOM 1798 C CA . LEU A 1 226 ? 14.293 6.276 -0.343 1.00 97.12 226 LEU A CA 1
ATOM 1799 C C . LEU A 1 226 ? 15.159 5.548 -1.379 1.00 97.12 226 LEU A C 1
ATOM 1801 O O . LEU A 1 226 ? 16.145 4.915 -1.007 1.00 97.12 226 LEU A O 1
ATOM 1805 N N . LEU A 1 227 ? 14.808 5.656 -2.662 1.00 97.31 227 LEU A N 1
ATOM 1806 C CA . LEU A 1 227 ? 15.573 5.056 -3.751 1.00 97.31 227 LEU A CA 1
ATOM 1807 C C . LEU A 1 227 ? 16.937 5.741 -3.930 1.00 97.31 227 LEU A C 1
ATOM 1809 O O . LEU A 1 227 ? 17.952 5.058 -4.027 1.00 97.31 227 LEU A O 1
ATOM 1813 N N . TYR A 1 228 ? 16.985 7.074 -3.874 1.00 96.62 228 TYR A N 1
ATOM 1814 C CA . TYR A 1 228 ? 18.221 7.862 -3.919 1.00 96.62 228 TYR A CA 1
ATOM 1815 C C . TYR A 1 228 ? 19.203 7.460 -2.814 1.00 96.62 228 TYR A C 1
ATOM 1817 O O . TYR A 1 228 ? 20.395 7.318 -3.068 1.00 96.62 228 TYR A O 1
ATOM 1825 N N . ALA A 1 229 ? 18.708 7.218 -1.595 1.00 96.31 229 ALA A N 1
ATOM 1826 C CA . ALA A 1 229 ? 19.538 6.800 -0.466 1.00 96.31 229 ALA A CA 1
ATOM 1827 C C . ALA A 1 229 ? 20.232 5.440 -0.678 1.00 96.31 229 ALA A C 1
ATOM 1829 O O . ALA A 1 229 ? 21.248 5.174 -0.037 1.00 96.31 229 ALA A O 1
ATOM 1830 N N . TRP A 1 230 ? 19.700 4.590 -1.562 1.00 93.44 230 TRP A N 1
ATOM 1831 C CA . TRP A 1 230 ? 20.311 3.314 -1.945 1.00 93.44 230 TRP A CA 1
ATOM 1832 C C . TRP A 1 230 ? 21.239 3.418 -3.166 1.00 93.44 230 TRP A C 1
ATOM 1834 O O . TRP A 1 230 ? 22.040 2.508 -3.385 1.00 93.44 230 TRP A O 1
ATOM 1844 N N . GLY A 1 231 ? 21.179 4.516 -3.927 1.00 85.56 231 GLY A N 1
ATOM 1845 C CA . GLY A 1 231 ? 22.010 4.747 -5.111 1.00 85.56 231 GLY A CA 1
ATOM 1846 C C . GLY A 1 231 ? 21.941 3.595 -6.120 1.00 85.56 231 GLY A C 1
ATOM 1847 O O . GLY A 1 231 ? 20.880 3.015 -6.344 1.00 85.56 231 GLY A O 1
ATOM 1848 N N . ASP A 1 232 ? 23.094 3.227 -6.679 1.00 87.00 232 ASP A N 1
ATOM 1849 C CA . ASP A 1 232 ? 23.223 2.162 -7.688 1.00 87.00 232 ASP A CA 1
ATOM 1850 C C . ASP A 1 232 ? 23.350 0.749 -7.085 1.00 87.00 232 ASP A C 1
ATOM 1852 O O . ASP A 1 232 ? 23.697 -0.209 -7.775 1.00 87.00 232 ASP A O 1
ATOM 1856 N N . ALA A 1 233 ? 23.100 0.583 -5.781 1.00 90.56 233 ALA A N 1
ATOM 1857 C CA . ALA A 1 233 ? 23.254 -0.711 -5.111 1.00 90.56 233 ALA A CA 1
ATOM 1858 C C . ALA A 1 233 ? 22.163 -1.734 -5.485 1.00 90.56 233 ALA A C 1
ATOM 1860 O O . ALA A 1 233 ? 22.296 -2.916 -5.161 1.00 90.56 233 ALA A O 1
ATOM 1861 N N . LEU A 1 234 ? 21.076 -1.290 -6.124 1.00 93.44 234 LEU A N 1
ATOM 1862 C CA . LEU A 1 234 ? 19.919 -2.110 -6.475 1.00 93.44 234 LEU A CA 1
ATOM 1863 C C . LEU A 1 234 ? 19.703 -2.119 -7.988 1.00 93.44 234 LEU A C 1
ATOM 1865 O O . LEU A 1 234 ? 19.720 -1.079 -8.640 1.00 93.44 234 LEU A O 1
ATOM 1869 N N . THR A 1 235 ? 19.409 -3.297 -8.533 1.00 95.31 235 THR A N 1
ATOM 1870 C CA . THR A 1 235 ? 18.816 -3.418 -9.876 1.00 95.31 235 THR A CA 1
ATOM 1871 C C . THR A 1 235 ? 17.398 -2.828 -9.900 1.00 95.31 235 THR A C 1
ATOM 1873 O O . THR A 1 235 ? 16.757 -2.730 -8.850 1.00 95.31 235 THR A O 1
ATOM 1876 N N . LEU A 1 236 ? 16.865 -2.507 -11.086 1.00 95.94 236 LEU A N 1
ATOM 1877 C CA . LEU A 1 236 ? 15.488 -2.006 -11.247 1.00 95.94 236 LEU A CA 1
ATOM 1878 C C . LEU A 1 236 ? 14.441 -2.960 -10.646 1.00 95.94 236 LEU A C 1
ATOM 1880 O O . LEU A 1 236 ? 13.555 -2.563 -9.895 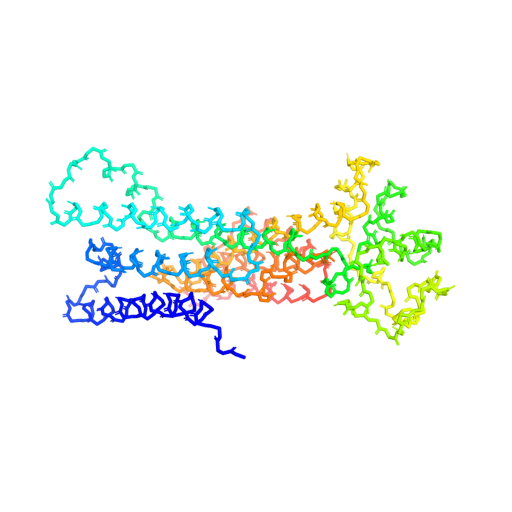1.00 95.94 236 LEU A O 1
ATOM 1884 N N . SER A 1 237 ? 14.581 -4.256 -10.897 1.00 94.12 237 SER A N 1
ATOM 1885 C CA . SER A 1 237 ? 13.701 -5.263 -10.305 1.00 94.12 237 SER A CA 1
ATOM 1886 C C . SER A 1 237 ? 13.787 -5.320 -8.765 1.00 94.12 237 SER A C 1
ATOM 1888 O O . SER A 1 237 ? 12.779 -5.528 -8.087 1.00 94.12 237 SER A O 1
ATOM 1890 N N . GLN A 1 238 ? 14.970 -5.107 -8.175 1.00 95.38 238 GLN A N 1
ATOM 1891 C CA . GLN A 1 238 ? 15.140 -5.076 -6.713 1.00 95.38 238 GLN A CA 1
ATOM 1892 C C . GLN A 1 238 ? 14.598 -3.788 -6.082 1.00 95.38 238 GLN A C 1
ATOM 1894 O O . GLN A 1 238 ? 14.019 -3.841 -4.993 1.00 95.38 238 GLN A O 1
ATOM 1899 N N . SER A 1 239 ? 14.752 -2.641 -6.743 1.00 97.50 239 SER A N 1
ATOM 1900 C CA . SER A 1 239 ? 14.183 -1.378 -6.267 1.00 97.50 239 SER A CA 1
ATOM 1901 C C . SER A 1 239 ? 12.653 -1.406 -6.290 1.00 97.50 239 SER A C 1
ATOM 1903 O O . SER A 1 239 ? 12.034 -0.873 -5.371 1.00 97.50 239 SER A O 1
ATOM 1905 N N . VAL A 1 240 ? 12.020 -2.104 -7.243 1.00 97.94 240 VAL A N 1
ATOM 1906 C CA . VAL A 1 240 ? 10.568 -2.361 -7.200 1.00 97.94 240 VAL A CA 1
ATOM 1907 C C . VAL A 1 240 ? 10.182 -3.085 -5.910 1.00 97.94 240 VAL A C 1
ATOM 1909 O O . VAL A 1 240 ? 9.253 -2.658 -5.228 1.00 97.94 240 VAL A O 1
ATOM 1912 N N . ILE A 1 241 ? 10.913 -4.132 -5.511 1.00 97.25 241 ILE A N 1
ATOM 1913 C CA . ILE A 1 241 ? 10.635 -4.853 -4.257 1.00 97.25 241 ILE A CA 1
ATOM 1914 C C . ILE A 1 241 ? 10.789 -3.922 -3.046 1.00 97.25 241 ILE A C 1
ATOM 1916 O O . ILE A 1 241 ? 9.918 -3.915 -2.173 1.00 97.25 241 ILE A O 1
ATOM 1920 N N . LEU A 1 242 ? 11.845 -3.101 -3.000 1.00 97.75 242 LEU A N 1
ATOM 1921 C CA . LEU A 1 242 ? 12.036 -2.097 -1.945 1.00 97.75 242 LEU A CA 1
ATOM 1922 C C . LEU A 1 242 ? 10.826 -1.154 -1.843 1.00 97.75 242 LEU A C 1
ATOM 1924 O O . LEU A 1 242 ? 10.305 -0.922 -0.751 1.00 97.75 242 LEU A O 1
ATOM 1928 N N . LEU A 1 243 ? 10.346 -0.640 -2.975 1.00 98.44 243 LEU A N 1
ATOM 1929 C CA . LEU A 1 243 ? 9.220 0.292 -3.022 1.00 98.44 243 LEU A CA 1
ATOM 1930 C C . LEU A 1 243 ? 7.872 -0.375 -2.715 1.00 98.44 243 LEU A C 1
ATOM 1932 O O . LEU A 1 243 ? 7.006 0.239 -2.091 1.00 98.44 243 LEU A O 1
ATOM 1936 N N . ARG A 1 244 ? 7.693 -1.653 -3.057 1.00 98.38 244 ARG A N 1
ATOM 1937 C CA . ARG A 1 244 ? 6.530 -2.434 -2.612 1.00 98.38 244 ARG A CA 1
ATOM 1938 C C . ARG A 1 244 ? 6.547 -2.661 -1.104 1.00 98.38 244 ARG A C 1
ATOM 1940 O O . ARG A 1 244 ? 5.508 -2.543 -0.463 1.00 98.38 244 ARG A O 1
ATOM 1947 N N . LEU A 1 245 ? 7.713 -2.928 -0.510 1.00 98.19 245 LEU A N 1
ATOM 1948 C CA . LEU A 1 245 ? 7.860 -3.010 0.949 1.00 98.19 245 LEU A CA 1
ATOM 1949 C C . LEU A 1 245 ? 7.596 -1.657 1.625 1.00 98.19 245 LEU A C 1
ATOM 1951 O O . LEU A 1 245 ? 7.023 -1.622 2.714 1.00 98.19 245 LEU A O 1
ATOM 1955 N N . PHE A 1 246 ? 7.931 -0.545 0.965 1.00 98.44 246 PHE A N 1
ATOM 1956 C CA . PHE A 1 246 ? 7.501 0.786 1.396 1.00 98.44 246 PHE A CA 1
ATOM 1957 C C . PHE A 1 246 ? 5.967 0.927 1.367 1.00 98.44 246 PHE A C 1
ATOM 1959 O O . PHE A 1 246 ? 5.389 1.452 2.316 1.00 98.44 246 PHE A O 1
ATOM 1966 N N . GLY A 1 247 ? 5.283 0.375 0.361 1.00 98.31 247 GLY A N 1
ATOM 1967 C CA . GLY A 1 247 ? 3.820 0.224 0.360 1.00 98.31 247 GLY A CA 1
ATOM 1968 C C . GLY A 1 247 ? 3.293 -0.612 1.539 1.00 98.31 247 GLY A C 1
ATOM 1969 O O . GLY A 1 247 ? 2.379 -0.188 2.244 1.00 98.31 247 GLY A O 1
ATOM 1970 N N . VAL A 1 248 ? 3.932 -1.745 1.848 1.00 98.56 248 VAL A N 1
ATOM 1971 C CA . VAL A 1 248 ? 3.575 -2.601 3.001 1.00 98.56 248 VAL A CA 1
ATOM 1972 C C . VAL A 1 248 ? 3.779 -1.883 4.343 1.00 98.56 248 VAL A C 1
ATOM 1974 O O . VAL A 1 248 ? 3.017 -2.100 5.287 1.00 98.56 248 VAL A O 1
ATOM 1977 N N . PHE A 1 249 ? 4.760 -0.987 4.453 1.00 98.56 249 PHE A N 1
ATOM 1978 C CA . PHE A 1 249 ? 4.879 -0.113 5.621 1.00 98.56 249 PHE A CA 1
ATOM 1979 C C . PHE A 1 249 ? 3.627 0.764 5.792 1.00 98.56 249 PHE A C 1
ATOM 1981 O O . PHE A 1 249 ? 3.074 0.844 6.893 1.00 98.56 249 PHE A O 1
ATOM 1988 N N . TRP A 1 250 ? 3.125 1.360 4.707 1.00 98.69 250 TRP A N 1
ATOM 1989 C CA . TRP A 1 250 ? 1.878 2.125 4.743 1.00 98.69 250 TRP A CA 1
ATOM 1990 C C . TRP A 1 250 ? 0.658 1.250 5.037 1.00 98.69 250 TRP A C 1
ATOM 1992 O O . TRP A 1 250 ? -0.178 1.666 5.832 1.00 98.69 250 TRP A O 1
ATOM 2002 N N . LEU A 1 251 ? 0.600 0.011 4.537 1.00 98.62 251 LEU A N 1
ATOM 2003 C CA . LEU A 1 251 ? -0.426 -0.968 4.924 1.00 98.62 251 LEU A CA 1
ATOM 2004 C C . LEU A 1 251 ? -0.475 -1.177 6.442 1.00 98.62 251 LEU A C 1
ATOM 2006 O O . LEU A 1 251 ? -1.552 -1.176 7.035 1.00 98.62 251 LEU A O 1
ATOM 2010 N N . VAL A 1 252 ? 0.677 -1.333 7.099 1.00 98.69 252 VAL A N 1
ATOM 2011 C CA . VAL A 1 252 ? 0.738 -1.477 8.564 1.00 98.69 252 VAL A CA 1
ATOM 2012 C C . VAL A 1 252 ? 0.146 -0.248 9.256 1.00 98.69 252 VAL A C 1
ATOM 2014 O O . VAL A 1 252 ? -0.618 -0.390 10.218 1.00 98.69 252 VAL A O 1
ATOM 2017 N N . LEU A 1 253 ? 0.446 0.951 8.750 1.00 98.69 253 LEU A N 1
ATOM 2018 C CA . LEU A 1 253 ? -0.136 2.194 9.255 1.00 98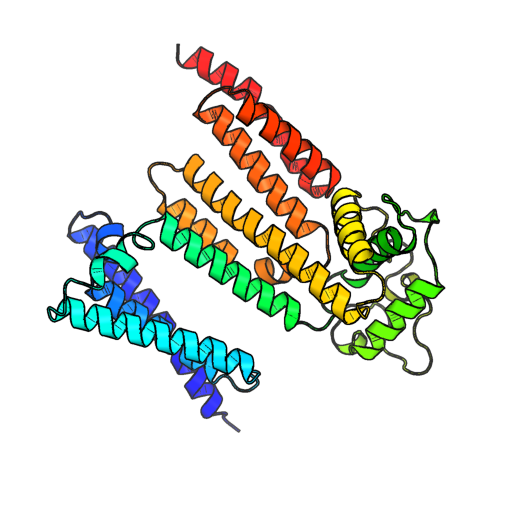.69 253 LEU A CA 1
ATOM 2019 C C . LEU A 1 253 ? -1.646 2.281 8.993 1.00 98.69 253 LEU A C 1
ATOM 2021 O O . LEU A 1 253 ? -2.368 2.702 9.901 1.00 98.69 253 LEU A O 1
ATOM 2025 N N . SER A 1 254 ? -2.132 1.848 7.827 1.00 98.62 254 SER A N 1
ATOM 2026 C CA . SER A 1 254 ? -3.560 1.762 7.487 1.00 98.62 254 SER A CA 1
ATOM 2027 C C . SER A 1 254 ? -4.296 0.822 8.437 1.00 98.62 254 SER A C 1
ATOM 2029 O O . SER A 1 254 ? -5.285 1.214 9.052 1.00 98.62 254 SER A O 1
ATOM 2031 N N . LEU A 1 255 ? -3.782 -0.394 8.648 1.00 98.62 255 LEU A N 1
ATOM 2032 C CA . LEU A 1 255 ? -4.387 -1.388 9.539 1.00 98.62 255 LEU A CA 1
ATOM 2033 C C . LEU A 1 255 ? -4.392 -0.913 11.003 1.00 98.62 255 LEU A C 1
ATOM 2035 O O . LEU A 1 255 ? -5.405 -1.025 11.702 1.00 98.62 255 LEU A O 1
ATOM 2039 N N . GLY A 1 256 ? -3.285 -0.326 11.470 1.00 98.44 256 GLY A N 1
ATOM 2040 C CA . GLY A 1 256 ? -3.201 0.279 12.800 1.00 98.44 256 GLY A CA 1
ATOM 2041 C C . GLY A 1 256 ? -4.193 1.432 12.984 1.00 98.44 256 GLY A C 1
ATOM 2042 O O . GLY A 1 256 ? -4.908 1.483 13.991 1.00 98.44 256 GLY A O 1
ATOM 2043 N N . GLY A 1 257 ? -4.281 2.317 11.988 1.00 98.38 257 GLY A N 1
ATOM 2044 C CA . GLY A 1 257 ? -5.232 3.424 11.946 1.00 98.38 257 GLY A CA 1
ATOM 2045 C C . GLY A 1 257 ? -6.681 2.947 11.923 1.00 98.38 257 GLY A C 1
ATOM 2046 O O . GLY A 1 257 ? -7.505 3.471 12.668 1.00 98.38 257 GLY A O 1
ATOM 2047 N N . LEU A 1 258 ? -6.991 1.902 11.153 1.00 98.19 258 LEU A N 1
ATOM 2048 C CA . LEU A 1 258 ? -8.333 1.333 11.035 1.00 98.19 258 LEU A CA 1
ATOM 2049 C C . LEU A 1 258 ? -8.801 0.761 12.372 1.00 98.19 258 LEU A C 1
ATOM 2051 O O . LEU A 1 258 ? -9.923 1.019 12.816 1.00 98.19 258 LEU A O 1
ATOM 2055 N N . TYR A 1 259 ? -7.921 0.032 13.061 1.00 97.44 259 TYR A N 1
ATOM 2056 C CA . TYR A 1 259 ? -8.211 -0.450 14.403 1.00 97.44 259 TYR A CA 1
ATOM 2057 C C . TYR A 1 259 ? -8.402 0.710 15.389 1.00 97.44 259 TYR A C 1
ATOM 2059 O O . TYR A 1 259 ? -9.372 0.707 16.151 1.00 97.44 259 TYR A O 1
ATOM 2067 N N . ALA A 1 260 ? -7.527 1.721 15.368 1.00 97.62 260 ALA A N 1
ATOM 2068 C CA . ALA A 1 260 ? -7.637 2.895 16.234 1.00 97.62 260 ALA A CA 1
ATOM 2069 C C . ALA A 1 260 ? -8.948 3.666 16.000 1.00 97.62 260 ALA A C 1
ATOM 2071 O O . ALA A 1 260 ? -9.662 3.969 16.960 1.00 97.62 260 ALA A O 1
ATOM 2072 N N . LEU A 1 261 ? -9.309 3.902 14.738 1.00 97.25 261 LEU A N 1
ATOM 2073 C CA . LEU A 1 261 ? -10.564 4.518 14.317 1.00 97.25 261 LEU A CA 1
ATOM 2074 C C . LEU A 1 261 ? -11.768 3.699 14.777 1.00 97.25 261 LEU A C 1
ATOM 2076 O O . LEU A 1 261 ? -12.661 4.243 15.419 1.00 97.25 261 LEU A O 1
ATOM 2080 N N . GLY A 1 262 ? -11.773 2.384 14.551 1.00 94.62 262 GLY A N 1
ATOM 2081 C CA . GLY A 1 262 ? -12.851 1.511 15.016 1.00 94.62 262 GLY A CA 1
ATOM 2082 C C . GLY A 1 262 ? -13.003 1.513 16.542 1.00 94.62 262 GLY A C 1
ATOM 2083 O O . GLY A 1 262 ? -14.119 1.473 17.063 1.00 94.62 262 GLY A O 1
ATOM 2084 N N . ARG A 1 263 ? -11.892 1.598 17.288 1.00 94.44 263 ARG A N 1
ATOM 2085 C CA . ARG A 1 263 ? -11.906 1.731 18.755 1.00 94.44 263 ARG A CA 1
ATOM 2086 C C . ARG A 1 263 ? -12.435 3.083 19.218 1.00 94.44 263 ARG A C 1
ATOM 2088 O O . ARG A 1 263 ? -13.043 3.137 20.287 1.00 94.44 263 ARG A O 1
ATOM 2095 N N . GLU A 1 264 ? -12.209 4.136 18.441 1.00 93.94 264 GLU A N 1
ATOM 2096 C CA . GLU A 1 264 ? -12.734 5.468 18.717 1.00 93.94 264 GLU A CA 1
ATOM 2097 C C . GLU A 1 264 ? -14.217 5.582 18.324 1.00 93.94 264 GLU A C 1
ATOM 2099 O O . GLU A 1 264 ? -14.985 6.170 19.071 1.00 93.94 264 GLU A O 1
ATOM 2104 N N . LEU A 1 265 ? -14.673 4.967 17.234 1.00 91.25 265 LEU A N 1
ATOM 2105 C CA . LEU A 1 265 ? -16.091 4.970 16.850 1.00 91.25 265 LEU A CA 1
ATOM 2106 C C . LEU A 1 265 ? -16.947 4.099 17.780 1.00 91.25 265 LEU A C 1
ATOM 2108 O O . LEU A 1 265 ? -18.010 4.521 18.230 1.00 91.25 265 LEU A O 1
ATOM 2112 N N . PHE A 1 266 ? -16.463 2.901 18.121 1.00 90.12 266 PHE A N 1
ATOM 2113 C CA . PHE A 1 266 ? -17.216 1.904 18.889 1.00 90.12 266 PHE A CA 1
ATOM 2114 C C . PHE A 1 266 ? -16.462 1.490 20.167 1.00 90.12 266 PHE A C 1
ATOM 2116 O O . PHE A 1 266 ? -16.001 0.346 20.302 1.00 90.12 266 PHE A O 1
ATOM 2123 N N . PRO A 1 267 ? -16.329 2.392 21.160 1.00 88.56 267 PRO A N 1
ATOM 2124 C CA . PRO A 1 267 ? -15.534 2.149 22.366 1.00 88.56 267 PRO A CA 1
ATOM 2125 C C . PRO A 1 267 ? -16.024 0.933 23.165 1.00 88.56 267 PRO A C 1
ATOM 2127 O O . PRO A 1 267 ? -15.193 0.138 23.623 1.00 88.56 267 PRO A O 1
ATOM 2130 N N . ALA A 1 268 ? -17.345 0.741 23.257 1.00 86.06 268 ALA A N 1
ATOM 2131 C CA . ALA A 1 268 ? -17.990 -0.370 23.960 1.00 86.06 268 ALA A CA 1
ATOM 2132 C C . ALA A 1 268 ? -17.911 -1.711 23.202 1.00 86.06 268 ALA A C 1
ATOM 2134 O O . ALA A 1 268 ? -17.949 -2.774 23.826 1.00 86.06 268 ALA A O 1
ATOM 2135 N N . HIS A 1 269 ? -17.706 -1.680 21.879 1.00 82.62 269 HIS A N 1
ATOM 2136 C CA . HIS A 1 269 ? -17.727 -2.864 21.013 1.00 82.62 269 HIS A CA 1
ATOM 2137 C C . HIS A 1 269 ? -16.410 -3.060 20.239 1.00 82.62 269 HIS A C 1
ATOM 2139 O O . HIS A 1 269 ? -16.398 -3.004 19.010 1.00 82.62 269 HIS A O 1
ATOM 2145 N N . PRO A 1 270 ? -15.272 -3.360 20.909 1.00 81.44 270 PRO A N 1
ATOM 2146 C CA . PRO A 1 270 ? -14.002 -3.553 20.199 1.00 81.44 270 PRO A CA 1
ATOM 2147 C C . PRO A 1 270 ? -14.006 -4.702 19.175 1.00 81.44 270 PRO A C 1
ATOM 2149 O O . PRO A 1 270 ? -13.066 -4.808 18.402 1.00 81.44 270 PRO A O 1
ATOM 2152 N N . GLN A 1 271 ? -15.020 -5.580 19.179 1.00 80.19 271 GLN A N 1
ATOM 2153 C CA . GLN A 1 271 ? -15.158 -6.645 18.185 1.00 80.19 271 GLN A CA 1
ATOM 2154 C C . GLN A 1 271 ? -15.402 -6.068 16.789 1.00 80.19 271 GLN A C 1
ATOM 2156 O O . GLN A 1 271 ? -14.922 -6.647 15.829 1.00 80.19 271 GLN A O 1
ATOM 2161 N N . ILE A 1 272 ? -16.087 -4.922 16.679 1.00 83.06 272 ILE A N 1
ATOM 2162 C CA . ILE A 1 272 ? -16.334 -4.260 15.391 1.00 83.06 272 ILE A CA 1
ATOM 2163 C C . ILE A 1 272 ? -15.006 -3.785 14.794 1.00 83.06 272 ILE A C 1
ATOM 2165 O O . ILE A 1 272 ? -14.709 -4.075 13.641 1.00 83.06 272 ILE A O 1
ATOM 2169 N N . ALA A 1 273 ? -14.164 -3.143 15.611 1.00 85.44 273 ALA A N 1
ATOM 2170 C CA . ALA A 1 273 ? -12.824 -2.719 15.202 1.00 85.44 273 ALA A CA 1
ATOM 2171 C C . ALA A 1 273 ? -11.948 -3.908 14.773 1.00 85.44 273 ALA A C 1
ATOM 2173 O O . ALA A 1 273 ? -11.216 -3.815 13.796 1.00 85.44 273 ALA A O 1
ATOM 2174 N N . LEU A 1 274 ? -12.041 -5.033 15.490 1.00 84.69 274 LEU A N 1
ATOM 2175 C CA . LEU A 1 274 ? -11.328 -6.260 15.134 1.00 84.69 274 LEU A CA 1
ATOM 2176 C C . LEU A 1 274 ? -11.865 -6.918 13.866 1.00 84.69 274 LEU A C 1
ATOM 2178 O O . LEU A 1 274 ? -11.071 -7.426 13.090 1.00 84.69 274 LEU A O 1
ATOM 2182 N N . GLY A 1 275 ? -13.181 -6.916 13.652 1.00 82.19 275 GLY A N 1
ATOM 2183 C CA . GLY A 1 275 ? -13.794 -7.453 12.440 1.00 82.19 275 GLY A CA 1
ATOM 2184 C C . GLY A 1 275 ? -13.393 -6.650 11.206 1.00 82.19 275 GLY A C 1
ATOM 2185 O O . GLY A 1 275 ? -12.962 -7.238 10.221 1.00 82.19 275 GLY A O 1
ATOM 2186 N N . ALA A 1 276 ? -13.444 -5.316 11.293 1.00 91.25 276 ALA A N 1
ATOM 2187 C CA . ALA A 1 276 ? -12.975 -4.428 10.229 1.00 91.25 276 ALA A CA 1
ATOM 2188 C C . ALA A 1 276 ? -11.479 -4.629 9.942 1.00 91.25 276 ALA A C 1
ATOM 2190 O O . ALA A 1 276 ? -11.090 -4.791 8.788 1.00 91.25 276 ALA A O 1
ATOM 2191 N N . LEU A 1 277 ? -10.655 -4.691 10.995 1.00 95.12 277 LEU A N 1
ATOM 2192 C CA . LEU A 1 277 ? -9.227 -4.975 10.872 1.00 95.12 277 LEU A CA 1
ATOM 2193 C C . LEU A 1 277 ? -8.966 -6.341 10.229 1.00 95.12 277 LEU A C 1
ATOM 2195 O O . LEU A 1 277 ? -8.141 -6.427 9.331 1.00 95.12 277 LEU A O 1
ATOM 2199 N N . ALA A 1 278 ? -9.646 -7.398 10.677 1.00 88.19 278 ALA A N 1
ATOM 2200 C CA . ALA A 1 278 ? -9.471 -8.744 10.140 1.00 88.19 278 ALA A CA 1
ATOM 2201 C C . ALA A 1 278 ? -9.881 -8.814 8.667 1.00 88.19 278 ALA A C 1
ATOM 2203 O O . ALA A 1 278 ? -9.175 -9.424 7.874 1.00 88.19 278 ALA A O 1
ATOM 2204 N N . PHE A 1 279 ? -10.983 -8.159 8.295 1.00 92.88 279 PHE A N 1
ATOM 2205 C CA . PHE A 1 279 ? -11.415 -8.072 6.906 1.00 92.88 279 PHE A CA 1
ATOM 2206 C C . PHE A 1 279 ? -10.352 -7.390 6.038 1.00 92.88 279 PHE A C 1
ATOM 2208 O O . PHE A 1 279 ? -9.913 -7.974 5.055 1.00 92.88 279 PHE A O 1
ATOM 2215 N N . ALA A 1 280 ? -9.866 -6.212 6.440 1.00 96.12 280 ALA A N 1
ATOM 2216 C CA . ALA A 1 280 ? -8.823 -5.503 5.699 1.00 96.12 280 ALA A CA 1
ATOM 2217 C C . ALA A 1 280 ? -7.501 -6.294 5.649 1.00 96.12 280 ALA A C 1
ATOM 2219 O O . ALA A 1 280 ? -6.906 -6.447 4.586 1.00 96.12 280 ALA A O 1
ATOM 2220 N N . ALA A 1 281 ? -7.056 -6.856 6.774 1.00 93.25 281 ALA A N 1
ATOM 2221 C CA . ALA A 1 281 ? -5.793 -7.590 6.873 1.00 93.25 281 ALA A CA 1
ATOM 2222 C C . ALA A 1 281 ? -5.791 -8.934 6.126 1.00 93.25 281 ALA A C 1
ATOM 2224 O O . ALA A 1 281 ? -4.720 -9.490 5.908 1.00 93.25 281 ALA A O 1
ATOM 2225 N N . LEU A 1 282 ? -6.962 -9.468 5.762 1.00 91.75 282 LEU A N 1
ATOM 2226 C CA . LEU A 1 282 ? -7.103 -10.764 5.092 1.00 91.75 282 LEU A CA 1
ATOM 2227 C C . LEU A 1 282 ? -7.716 -10.660 3.692 1.00 91.75 282 LEU A C 1
ATOM 2229 O O . LEU A 1 282 ? -7.896 -11.690 3.047 1.00 91.75 282 LEU A O 1
ATOM 2233 N N . TRP A 1 283 ? -8.043 -9.458 3.209 1.00 96.12 283 TRP A N 1
ATOM 2234 C CA . TRP A 1 283 ? -8.602 -9.260 1.872 1.00 96.12 283 TRP A CA 1
ATOM 2235 C C . TRP A 1 283 ? -7.479 -9.277 0.818 1.00 96.12 283 TRP A C 1
ATOM 2237 O O . TRP A 1 283 ? -6.699 -8.325 0.752 1.00 96.12 283 TRP A O 1
ATOM 2247 N N . PRO A 1 284 ? -7.407 -10.301 -0.064 1.00 94.75 284 PRO A N 1
ATOM 2248 C CA . PRO A 1 284 ? -6.297 -10.455 -1.007 1.00 94.75 284 PRO A CA 1
ATOM 2249 C C . PRO A 1 284 ? -6.031 -9.238 -1.896 1.00 94.75 284 PRO A C 1
ATOM 2251 O O . PRO A 1 284 ? -4.883 -8.828 -2.028 1.00 94.75 284 PRO A O 1
ATOM 2254 N N . SER A 1 285 ? -7.067 -8.618 -2.474 1.00 94.75 285 SER A N 1
ATOM 2255 C CA . SER A 1 285 ? -6.857 -7.466 -3.361 1.00 94.75 285 SER A CA 1
ATOM 2256 C C . SER A 1 285 ? -6.413 -6.213 -2.608 1.00 94.75 285 SER A C 1
ATOM 2258 O O . SER A 1 285 ? -5.656 -5.429 -3.164 1.00 94.75 285 SER A O 1
ATOM 2260 N N . HIS A 1 286 ? -6.823 -6.033 -1.348 1.00 96.62 286 HIS A N 1
ATOM 2261 C CA . HIS A 1 286 ? -6.332 -4.936 -0.510 1.00 96.62 286 HIS A CA 1
ATOM 2262 C C . HIS A 1 286 ? -4.837 -5.104 -0.198 1.00 96.62 286 HIS A C 1
ATOM 2264 O O . HIS A 1 286 ? -4.068 -4.154 -0.341 1.00 96.62 286 HIS A O 1
ATOM 2270 N N . LEU A 1 287 ? -4.415 -6.324 0.151 1.00 97.44 287 LEU A N 1
ATOM 2271 C CA . LEU A 1 287 ? -3.009 -6.648 0.408 1.00 97.44 287 LEU A CA 1
ATOM 2272 C C . LEU A 1 287 ? -2.147 -6.514 -0.853 1.00 97.44 287 LEU A C 1
ATOM 2274 O O . LEU A 1 287 ? -1.076 -5.920 -0.790 1.00 97.44 287 LEU A O 1
ATOM 2278 N N . ALA A 1 288 ? -2.621 -7.030 -1.991 1.00 95.50 288 ALA A N 1
ATOM 2279 C CA . ALA A 1 288 ? -1.910 -6.944 -3.262 1.00 95.50 288 ALA A CA 1
ATOM 2280 C C . ALA A 1 288 ? -1.775 -5.493 -3.747 1.00 95.50 288 ALA A C 1
ATOM 2282 O O . ALA A 1 288 ? -0.686 -5.105 -4.156 1.00 95.50 288 ALA A O 1
ATOM 2283 N N . ALA A 1 289 ? -2.835 -4.681 -3.648 1.00 95.81 289 ALA A N 1
ATOM 2284 C CA . ALA A 1 289 ? -2.793 -3.268 -4.030 1.00 95.81 289 ALA A CA 1
ATOM 2285 C C . ALA A 1 289 ? -1.845 -2.451 -3.140 1.00 95.81 289 ALA A C 1
ATOM 2287 O O . ALA A 1 289 ? -1.126 -1.587 -3.634 1.00 95.81 289 ALA A O 1
ATOM 2288 N N . ASN A 1 290 ? -1.800 -2.758 -1.839 1.00 97.75 290 ASN A N 1
ATOM 2289 C CA . ASN A 1 290 ? -0.869 -2.121 -0.911 1.00 97.75 290 ASN A CA 1
ATOM 2290 C C . ASN A 1 290 ? 0.592 -2.598 -1.076 1.00 97.75 290 ASN A C 1
ATOM 2292 O O . ASN A 1 290 ? 1.514 -1.964 -0.568 1.00 97.75 290 ASN A O 1
ATOM 2296 N N . ALA A 1 291 ? 0.804 -3.711 -1.780 1.00 97.06 291 ALA A N 1
ATOM 2297 C CA . ALA A 1 291 ? 2.107 -4.279 -2.116 1.00 97.06 291 ALA A CA 1
ATOM 2298 C C . ALA A 1 291 ? 2.509 -3.991 -3.579 1.00 97.06 291 ALA A C 1
ATOM 2300 O O . ALA A 1 291 ? 3.189 -4.803 -4.208 1.00 97.06 291 ALA A O 1
ATOM 2301 N N . ALA A 1 292 ? 2.069 -2.853 -4.121 1.00 96.50 292 ALA A N 1
ATOM 2302 C CA . ALA A 1 292 ? 2.415 -2.340 -5.445 1.00 96.50 292 ALA A CA 1
ATOM 2303 C C . ALA A 1 292 ? 3.137 -0.986 -5.325 1.00 96.50 292 ALA A C 1
ATOM 2305 O O . ALA A 1 292 ? 2.953 -0.266 -4.340 1.00 96.50 292 ALA A O 1
ATOM 2306 N N . VAL A 1 293 ? 3.941 -0.613 -6.326 1.00 98.00 293 VAL A N 1
ATOM 2307 C CA . VAL A 1 293 ? 4.513 0.746 -6.395 1.00 98.00 293 VAL A CA 1
ATOM 2308 C C . VAL A 1 293 ? 3.451 1.712 -6.917 1.00 98.00 293 VAL A C 1
ATOM 2310 O O . VAL A 1 293 ? 3.248 1.819 -8.120 1.00 98.00 293 VAL A O 1
ATOM 2313 N N . ASN A 1 294 ? 2.744 2.395 -6.015 1.00 96.25 294 ASN A N 1
ATOM 2314 C CA . ASN A 1 294 ? 1.805 3.479 -6.323 1.00 96.25 294 ASN A CA 1
ATOM 2315 C C . ASN A 1 294 ? 1.505 4.321 -5.064 1.00 96.25 294 ASN A C 1
ATOM 2317 O O . ASN A 1 294 ? 1.927 3.991 -3.955 1.00 96.25 294 ASN A O 1
ATOM 2321 N N . ASN A 1 295 ? 0.763 5.420 -5.224 1.00 97.25 295 ASN A N 1
ATOM 2322 C CA . ASN A 1 295 ? 0.438 6.351 -4.137 1.00 97.25 295 ASN A CA 1
ATOM 2323 C C . ASN A 1 295 ? -0.789 5.957 -3.288 1.00 97.25 295 ASN A C 1
ATOM 2325 O O . ASN A 1 295 ? -1.165 6.699 -2.376 1.00 97.25 295 ASN A O 1
ATOM 2329 N N . ASP A 1 296 ? -1.407 4.806 -3.548 1.00 96.81 296 ASP A N 1
ATOM 2330 C CA . ASP A 1 296 ? -2.632 4.345 -2.886 1.00 96.81 296 ASP A CA 1
ATOM 2331 C C . ASP A 1 296 ? -2.402 3.921 -1.430 1.00 96.81 296 ASP A C 1
ATOM 2333 O O . ASP A 1 296 ? -3.145 4.425 -0.584 1.00 96.81 296 ASP A O 1
ATOM 2337 N N . PRO A 1 297 ? -1.373 3.107 -1.090 1.00 97.81 297 PRO A N 1
ATOM 2338 C CA . PRO A 1 297 ? -1.086 2.725 0.291 1.00 97.81 297 PRO A CA 1
ATOM 2339 C C . PRO A 1 297 ? -0.955 3.935 1.221 1.00 97.81 297 PRO A C 1
ATOM 2341 O O . PRO A 1 297 ? -1.538 3.988 2.306 1.00 97.81 297 PRO A O 1
ATOM 2344 N N . MET A 1 298 ? -0.201 4.948 0.779 1.00 98.44 298 MET A N 1
ATOM 2345 C CA . MET A 1 298 ? 0.023 6.163 1.557 1.00 98.44 298 MET A CA 1
ATOM 2346 C C . MET A 1 298 ? -1.259 6.995 1.668 1.00 98.44 298 MET A C 1
ATOM 2348 O O . MET A 1 298 ? -1.590 7.469 2.755 1.00 98.44 298 MET A O 1
ATOM 2352 N N . ALA A 1 299 ? -2.002 7.155 0.569 1.00 98.38 299 ALA A N 1
ATOM 2353 C CA . ALA A 1 299 ? -3.264 7.887 0.575 1.00 98.38 299 ALA A CA 1
ATOM 2354 C C . ALA A 1 299 ? -4.282 7.242 1.527 1.00 98.38 299 ALA A C 1
ATOM 2356 O O . ALA A 1 299 ? -4.908 7.945 2.320 1.00 98.38 299 ALA A O 1
ATOM 2357 N N . GLU A 1 300 ? -4.413 5.915 1.485 1.00 98.12 300 GLU A N 1
ATOM 2358 C CA . GLU A 1 300 ? -5.281 5.144 2.372 1.00 98.12 300 GLU A CA 1
ATOM 2359 C C . GLU A 1 300 ? -4.927 5.379 3.845 1.00 98.12 300 GLU A C 1
ATOM 2361 O O . GLU A 1 300 ? -5.793 5.782 4.631 1.00 98.12 300 GLU A O 1
ATOM 2366 N N . ALA A 1 301 ? -3.654 5.195 4.211 1.00 98.50 301 ALA A N 1
ATOM 2367 C CA . ALA A 1 301 ? -3.195 5.366 5.585 1.00 98.50 301 ALA A CA 1
ATOM 2368 C C . ALA A 1 301 ? -3.529 6.768 6.107 1.00 98.50 301 ALA A C 1
ATOM 2370 O O . ALA A 1 301 ? -4.104 6.922 7.189 1.00 98.50 301 ALA A O 1
ATOM 2371 N N . LEU A 1 302 ? -3.206 7.801 5.325 1.00 98.62 302 LEU A N 1
ATOM 2372 C CA . LEU A 1 302 ? -3.425 9.188 5.720 1.00 98.62 302 LEU A CA 1
ATOM 2373 C C . LEU A 1 302 ? -4.917 9.509 5.863 1.00 98.62 302 LEU A C 1
ATOM 2375 O O . LEU A 1 302 ? -5.301 10.104 6.866 1.00 98.62 302 LEU A O 1
ATOM 2379 N N . VAL A 1 303 ? -5.772 9.051 4.941 1.00 98.44 303 VAL A N 1
ATOM 2380 C CA . VAL A 1 303 ? -7.233 9.238 5.028 1.00 98.44 303 VAL A CA 1
ATOM 2381 C C . VAL A 1 303 ? -7.796 8.614 6.308 1.00 98.44 303 VAL A C 1
ATOM 2383 O O . VAL A 1 303 ? -8.565 9.260 7.028 1.00 98.44 303 VAL A O 1
ATOM 2386 N N . ILE A 1 304 ? -7.394 7.379 6.625 1.00 98.25 304 ILE A N 1
ATOM 2387 C CA . ILE A 1 304 ? -7.839 6.667 7.831 1.00 98.25 304 ILE A CA 1
ATOM 2388 C C . ILE A 1 304 ? -7.421 7.428 9.093 1.00 98.25 304 ILE A C 1
ATOM 2390 O O . ILE A 1 304 ? -8.235 7.623 10.002 1.00 98.25 304 ILE A O 1
ATOM 2394 N N . TRP A 1 305 ? -6.170 7.891 9.156 1.00 98.50 305 TRP A N 1
ATOM 2395 C CA . TRP A 1 305 ? -5.666 8.636 10.308 1.00 98.50 305 TRP A CA 1
ATOM 2396 C C . TRP A 1 305 ? -6.301 10.024 10.438 1.00 98.50 305 TRP A C 1
ATOM 2398 O O . TRP A 1 305 ? -6.643 10.419 11.555 1.00 98.50 305 TRP A O 1
ATOM 2408 N N . THR A 1 306 ? -6.554 10.741 9.338 1.00 98.12 306 THR A N 1
ATOM 2409 C CA . THR A 1 306 ? -7.327 11.993 9.376 1.00 98.12 306 THR A CA 1
ATOM 2410 C C . THR A 1 306 ? -8.724 11.749 9.947 1.00 98.12 306 THR A C 1
ATOM 2412 O O . THR A 1 306 ? -9.152 12.478 10.845 1.00 98.12 306 THR A O 1
ATOM 2415 N N . GLY A 1 307 ? -9.402 10.683 9.507 1.00 96.88 307 GLY A N 1
ATOM 2416 C CA . GLY A 1 307 ? -10.688 10.263 10.063 1.00 96.88 307 GLY A CA 1
ATOM 2417 C C . GLY A 1 307 ? -10.607 9.947 11.560 1.00 96.88 307 GLY A C 1
ATOM 2418 O O . GLY A 1 307 ? -11.434 10.419 12.340 1.00 96.88 307 GLY A O 1
ATOM 2419 N N . PHE A 1 308 ? -9.578 9.215 12.001 1.00 97.50 308 PHE A N 1
ATOM 2420 C CA . PHE A 1 308 ? -9.344 8.937 13.423 1.00 97.50 308 PHE A CA 1
ATOM 2421 C C . PHE A 1 308 ? -9.239 10.220 14.253 1.00 97.50 308 PHE A C 1
ATOM 2423 O O . PHE A 1 308 ? -9.926 10.344 15.270 1.00 97.50 308 PHE A O 1
ATOM 2430 N N . PHE A 1 309 ? -8.418 11.183 13.828 1.00 97.31 309 PHE A N 1
ATOM 2431 C CA . PHE A 1 309 ? -8.258 12.436 14.563 1.00 97.31 309 PHE A CA 1
ATOM 2432 C C . PHE A 1 309 ? -9.529 13.294 14.533 1.00 97.31 309 PHE A C 1
ATOM 2434 O O . PHE A 1 309 ? -9.891 13.852 15.568 1.00 97.31 309 PHE A O 1
ATOM 2441 N N . ALA A 1 310 ? -10.265 13.323 13.418 1.00 95.19 310 ALA A N 1
ATOM 2442 C CA . ALA A 1 310 ? -11.555 14.010 13.329 1.00 95.19 310 ALA A CA 1
ATOM 2443 C C . ALA A 1 310 ? -12.581 13.455 14.328 1.00 95.19 310 ALA A C 1
ATOM 2445 O O . ALA A 1 310 ? -13.169 14.202 15.112 1.00 95.19 310 ALA A O 1
ATOM 2446 N N . ILE A 1 311 ? -12.755 12.129 14.360 1.00 93.88 311 ILE A N 1
ATOM 2447 C CA . ILE A 1 311 ? -13.659 11.468 15.311 1.00 93.88 311 ILE A CA 1
ATOM 2448 C C . ILE A 1 311 ? -13.185 11.685 16.750 1.00 93.88 311 ILE A C 1
ATOM 2450 O O . ILE A 1 311 ? -13.998 11.896 17.651 1.00 93.88 311 ILE A O 1
ATOM 2454 N N . ARG A 1 312 ? -11.872 11.672 16.990 1.00 94.12 312 ARG A N 1
ATOM 2455 C CA . ARG A 1 312 ? -11.312 11.941 18.314 1.00 94.12 312 ARG A CA 1
ATOM 2456 C C . ARG A 1 312 ? -11.631 13.359 18.793 1.00 94.12 312 ARG A C 1
ATOM 2458 O O . ARG A 1 312 ? -12.030 13.496 19.947 1.00 94.12 312 ARG A O 1
ATOM 2465 N N . LEU A 1 313 ? -11.506 14.374 17.933 1.00 93.19 313 LEU A N 1
ATOM 2466 C CA . LEU A 1 313 ? -11.886 15.760 18.243 1.00 93.19 313 LEU A CA 1
ATOM 2467 C C . LEU A 1 313 ? -13.381 15.863 18.572 1.00 93.19 313 LEU A C 1
ATOM 2469 O O . LEU A 1 313 ? -13.745 16.433 19.596 1.00 93.19 313 LEU A O 1
ATOM 2473 N N . LEU A 1 314 ? -14.241 15.230 17.767 1.00 90.62 314 LEU A N 1
ATOM 2474 C CA . LEU A 1 314 ? -15.688 15.200 18.008 1.00 90.62 314 LEU A CA 1
ATOM 2475 C C . LEU A 1 314 ? -16.049 14.566 19.357 1.00 90.62 314 LEU A C 1
ATOM 2477 O O . LEU A 1 314 ? -16.913 15.070 20.070 1.00 90.62 314 LEU A O 1
ATOM 2481 N N . ARG A 1 315 ? -15.400 13.454 19.716 1.00 89.00 315 ARG A N 1
ATOM 2482 C CA . ARG A 1 315 ? -15.754 12.680 20.916 1.00 89.00 315 ARG A CA 1
ATOM 2483 C C . ARG A 1 315 ? -15.120 13.194 22.199 1.00 89.00 315 ARG A C 1
ATOM 2485 O O . ARG A 1 315 ? -15.701 13.017 23.266 1.00 89.00 315 ARG A O 1
ATOM 2492 N N . ARG A 1 316 ? -13.901 13.724 22.118 1.00 90.38 316 ARG A N 1
ATOM 2493 C CA . ARG A 1 316 ? -13.083 14.068 23.293 1.00 90.38 316 ARG A CA 1
ATOM 2494 C C . ARG A 1 316 ? -12.879 15.568 23.469 1.00 90.38 316 ARG A C 1
ATOM 2496 O O . ARG A 1 316 ? -12.354 15.969 24.501 1.00 90.38 316 ARG A O 1
ATOM 2503 N N . GLY A 1 317 ? -13.312 16.372 22.503 1.00 87.88 317 GLY A N 1
ATOM 2504 C CA . GLY A 1 317 ? -13.134 17.814 22.508 1.00 87.88 317 GLY A CA 1
ATOM 2505 C C . GLY A 1 317 ? -11.864 18.285 21.818 1.00 87.88 317 GLY A C 1
ATOM 2506 O O . GLY A 1 317 ? -11.035 17.494 21.360 1.00 87.88 317 GLY A O 1
ATOM 2507 N N . LEU A 1 318 ? -11.749 19.609 21.732 1.00 89.19 318 LEU A N 1
ATOM 2508 C CA . LEU A 1 318 ? -10.597 20.274 21.142 1.00 89.19 318 LEU A CA 1
ATOM 2509 C C . LEU A 1 318 ? -9.376 20.099 22.044 1.00 89.19 318 LEU A C 1
ATOM 2511 O O . LEU A 1 318 ? -9.321 20.606 23.160 1.00 89.19 318 LEU A O 1
ATOM 2515 N N . ASP A 1 319 ? -8.386 19.392 21.519 1.00 90.75 319 ASP A N 1
ATOM 2516 C CA . ASP A 1 319 ? -7.063 19.236 22.106 1.00 90.75 319 ASP A CA 1
ATOM 2517 C C . ASP A 1 319 ? -6.041 19.721 21.078 1.00 90.75 319 ASP A C 1
ATOM 2519 O O . ASP A 1 319 ? -6.067 19.274 19.929 1.00 90.75 319 ASP A O 1
ATOM 2523 N N . PHE A 1 320 ? -5.144 20.625 21.480 1.00 92.81 320 PHE A N 1
ATOM 2524 C CA . PHE A 1 320 ? -4.180 21.250 20.570 1.00 92.81 320 PHE A CA 1
ATOM 2525 C C . PHE A 1 320 ? -3.330 20.205 19.843 1.00 92.81 320 PHE A C 1
ATOM 2527 O O . PHE A 1 320 ? -3.142 20.284 18.634 1.00 92.81 320 PHE A O 1
ATOM 2534 N N . LYS A 1 321 ? -2.880 19.164 20.555 1.00 95.31 321 LYS A N 1
ATOM 2535 C CA . LYS A 1 321 ? -2.081 18.088 19.960 1.00 95.31 321 LYS A CA 1
ATOM 2536 C C . LYS A 1 321 ? -2.871 17.323 18.896 1.00 95.31 321 LYS A C 1
ATOM 2538 O O . LYS A 1 321 ? -2.352 17.067 17.813 1.00 95.31 321 LYS A O 1
ATOM 2543 N N . THR A 1 322 ? -4.113 16.956 19.198 1.00 94.75 322 THR A N 1
ATOM 2544 C CA . THR A 1 322 ? -5.014 16.262 18.266 1.00 94.75 322 THR A CA 1
ATOM 2545 C C . THR A 1 322 ? -5.326 17.133 17.045 1.00 94.75 322 THR A C 1
ATOM 2547 O O . THR A 1 322 ? -5.319 16.626 15.927 1.00 94.75 322 THR A O 1
ATOM 2550 N N . LEU A 1 323 ? -5.536 18.437 17.242 1.00 95.31 323 LEU A N 1
ATOM 2551 C CA . LEU A 1 323 ? -5.797 19.401 16.173 1.00 95.31 323 LEU A CA 1
ATOM 2552 C C . LEU A 1 323 ? -4.593 19.547 15.231 1.00 95.31 323 LEU A C 1
ATOM 2554 O O . LEU A 1 323 ? -4.753 19.497 14.013 1.00 95.31 323 LEU A O 1
ATOM 2558 N N . THR A 1 324 ? -3.385 19.659 15.789 1.00 96.50 324 THR A N 1
ATOM 2559 C CA . THR A 1 324 ? -2.143 19.735 15.010 1.00 96.50 324 THR A CA 1
ATOM 2560 C C . THR A 1 324 ? -1.946 18.484 14.161 1.00 96.50 324 THR A C 1
ATOM 2562 O O . THR A 1 324 ? -1.702 18.596 12.962 1.00 96.50 324 THR A O 1
ATOM 2565 N N . TRP A 1 325 ? -2.114 17.288 14.739 1.00 97.06 325 TRP A N 1
ATOM 2566 C CA . TRP A 1 325 ? -2.013 16.040 13.973 1.00 97.06 325 TRP A CA 1
ATOM 2567 C C . TRP A 1 325 ? -3.101 15.906 12.910 1.00 97.06 325 TRP A C 1
ATOM 2569 O O . TRP A 1 325 ? -2.806 15.461 11.802 1.00 97.06 325 TRP A O 1
ATOM 2579 N N . PHE A 1 326 ? -4.332 16.321 13.219 1.00 97.06 326 PHE A N 1
ATOM 2580 C CA . PHE A 1 326 ? -5.433 16.329 12.261 1.00 97.06 326 PHE A CA 1
ATOM 2581 C C . PHE A 1 326 ? -5.083 17.150 11.016 1.00 97.06 326 PHE A C 1
ATOM 2583 O O . PHE A 1 326 ? -5.125 16.610 9.912 1.00 97.06 326 PHE A O 1
ATOM 2590 N N . PHE A 1 327 ? -4.684 18.416 11.183 1.00 97.38 327 PHE A N 1
ATOM 2591 C CA . PHE A 1 327 ? -4.346 19.279 10.050 1.00 97.38 327 PHE A CA 1
ATOM 2592 C C . PHE A 1 327 ? -3.072 18.840 9.331 1.00 97.38 327 PHE A C 1
ATOM 2594 O O . PHE A 1 327 ? -3.054 18.841 8.103 1.00 97.38 327 PHE A O 1
ATOM 2601 N N . ALA A 1 328 ? -2.036 18.416 10.062 1.00 97.88 328 ALA A N 1
ATOM 2602 C CA . ALA A 1 328 ? -0.803 17.930 9.450 1.00 97.88 328 ALA A CA 1
ATOM 2603 C C . ALA A 1 328 ? -1.078 16.743 8.514 1.00 97.88 328 ALA A C 1
ATOM 2605 O O . ALA A 1 328 ? -0.722 16.783 7.341 1.00 97.88 328 ALA A O 1
ATOM 2606 N N . ILE A 1 329 ? -1.779 15.714 8.999 1.00 97.88 329 ILE A N 1
ATOM 2607 C CA . ILE A 1 329 ? -2.071 14.508 8.210 1.00 97.88 329 ILE A CA 1
ATOM 2608 C C . ILE A 1 329 ? -3.072 14.808 7.093 1.00 97.88 329 ILE A C 1
ATOM 2610 O O . ILE A 1 329 ? -2.917 14.287 5.994 1.00 97.88 329 ILE A O 1
ATOM 2614 N N . LEU A 1 330 ? -4.056 15.682 7.335 1.00 97.44 330 LEU A N 1
ATOM 2615 C CA . LEU A 1 330 ? -4.991 16.140 6.305 1.00 97.44 330 LEU A CA 1
ATOM 2616 C C . LEU A 1 330 ? -4.259 16.802 5.131 1.00 97.44 330 LEU A C 1
ATOM 2618 O O . LEU A 1 330 ? -4.546 16.483 3.979 1.00 97.44 330 LEU A O 1
ATOM 2622 N N . ILE A 1 331 ? -3.295 17.686 5.408 1.00 97.69 331 ILE A N 1
ATOM 2623 C CA . ILE A 1 331 ? -2.481 18.327 4.368 1.00 97.69 331 ILE A CA 1
ATOM 2624 C C . ILE A 1 331 ? -1.664 17.267 3.624 1.00 97.69 331 ILE A C 1
ATOM 2626 O O . ILE A 1 331 ? -1.704 17.223 2.398 1.00 97.69 331 ILE A O 1
ATOM 2630 N N . LEU A 1 332 ? -0.991 16.357 4.335 1.00 98.06 332 LEU A N 1
ATOM 2631 C CA . LEU A 1 332 ? -0.231 15.278 3.695 1.00 98.06 332 LEU A CA 1
ATOM 2632 C C . LEU A 1 332 ? -1.120 14.404 2.789 1.00 98.06 332 LEU A C 1
ATOM 2634 O O . LEU A 1 332 ? -0.724 14.081 1.670 1.00 98.06 332 LEU A O 1
ATOM 2638 N N . ALA A 1 333 ? -2.341 14.070 3.218 1.00 97.75 333 ALA A N 1
ATOM 2639 C CA . ALA A 1 333 ? -3.289 13.296 2.413 1.00 97.75 333 ALA A CA 1
ATOM 2640 C C . ALA A 1 333 ? -3.603 14.007 1.087 1.00 97.75 333 ALA A C 1
ATOM 2642 O O . ALA A 1 333 ? -3.508 13.402 0.017 1.00 97.75 333 ALA A O 1
ATOM 2643 N N . ILE A 1 334 ? -3.892 15.313 1.151 1.00 96.94 334 ILE A N 1
ATOM 2644 C CA . ILE A 1 334 ? -4.155 16.159 -0.021 1.00 96.94 334 ILE A CA 1
ATOM 2645 C C . ILE A 1 334 ? -2.959 16.162 -0.975 1.00 96.94 334 ILE A C 1
ATOM 2647 O O . ILE A 1 334 ? -3.156 16.068 -2.178 1.00 96.94 334 ILE A O 1
ATOM 2651 N N . TYR A 1 335 ? -1.724 16.200 -0.476 1.00 97.12 335 TYR A N 1
ATOM 2652 C CA . TYR A 1 335 ? -0.525 16.173 -1.324 1.00 97.12 335 TYR A CA 1
ATOM 2653 C C . TYR A 1 335 ? -0.141 14.773 -1.843 1.00 97.12 335 TYR A C 1
ATOM 2655 O O . TYR A 1 335 ? 0.819 14.656 -2.604 1.00 97.12 335 TYR A O 1
ATOM 2663 N N . THR A 1 336 ? -0.875 13.716 -1.478 1.00 97.31 336 THR A N 1
ATOM 2664 C CA . THR A 1 336 ? -0.563 12.331 -1.879 1.00 97.31 336 THR A CA 1
ATOM 2665 C C . THR A 1 336 ? -1.330 11.885 -3.123 1.00 97.31 336 THR A C 1
ATOM 2667 O O . THR A 1 336 ? -0.741 11.363 -4.072 1.00 97.31 336 THR A O 1
ATOM 2670 N N . LYS A 1 337 ? -2.658 12.061 -3.139 1.00 95.81 337 LYS A N 1
ATOM 2671 C CA . LYS A 1 337 ? -3.524 11.596 -4.236 1.00 95.81 337 LYS A CA 1
ATOM 2672 C C . LYS A 1 337 ? -4.810 12.416 -4.298 1.00 95.81 337 LYS A C 1
ATOM 2674 O O . LYS A 1 337 ? -5.403 12.718 -3.269 1.00 95.81 337 LYS A O 1
ATOM 2679 N N . ARG A 1 338 ? -5.312 12.714 -5.503 1.00 94.88 338 ARG A N 1
ATOM 2680 C CA . ARG A 1 338 ? -6.564 13.488 -5.670 1.00 94.88 338 ARG A CA 1
ATOM 2681 C C . ARG A 1 338 ? -7.773 12.814 -5.015 1.00 94.88 338 ARG A C 1
ATOM 2683 O O . ARG A 1 338 ? -8.626 13.492 -4.461 1.00 94.88 338 ARG A O 1
ATOM 2690 N N . THR A 1 339 ? -7.845 11.483 -5.030 1.00 92.88 339 THR A N 1
ATOM 2691 C CA . THR A 1 339 ? -8.930 10.740 -4.362 1.00 92.88 339 THR A CA 1
ATOM 2692 C C . THR A 1 339 ? -8.890 10.877 -2.838 1.00 92.88 339 THR A C 1
ATOM 2694 O O . THR A 1 339 ? -9.921 10.711 -2.190 1.00 92.88 339 THR A O 1
ATOM 2697 N N . ALA A 1 340 ? -7.741 11.245 -2.260 1.00 95.81 340 ALA A N 1
ATOM 2698 C CA . ALA A 1 340 ? -7.626 11.550 -0.840 1.00 95.81 340 ALA A CA 1
ATOM 2699 C C . ALA A 1 340 ? -8.262 12.899 -0.470 1.00 95.81 340 ALA A C 1
ATOM 2701 O O . ALA A 1 340 ? -8.411 13.175 0.712 1.00 95.81 340 ALA A O 1
ATOM 2702 N N . PHE A 1 341 ? -8.729 13.716 -1.427 1.00 95.31 341 PHE A N 1
ATOM 2703 C CA . PHE A 1 341 ? -9.494 14.940 -1.131 1.00 95.31 341 PHE A CA 1
ATOM 2704 C C . PHE A 1 341 ? -10.798 14.662 -0.373 1.00 95.31 341 PHE A C 1
ATOM 2706 O O . PHE A 1 341 ? -11.369 15.578 0.216 1.00 95.31 341 PHE A O 1
ATOM 2713 N N . SER A 1 342 ? -11.236 13.401 -0.311 1.00 93.00 342 SER A N 1
ATOM 2714 C CA . SER A 1 342 ? -12.295 12.950 0.594 1.00 93.00 342 SER A CA 1
ATOM 2715 C C . SER A 1 342 ? -12.059 13.372 2.051 1.00 93.00 342 SER A C 1
ATOM 2717 O O . SER A 1 342 ? -13.030 13.616 2.768 1.00 93.00 342 SER A O 1
ATOM 2719 N N . VAL A 1 343 ? -10.803 13.566 2.483 1.00 94.38 343 VAL A N 1
ATOM 2720 C CA . VAL A 1 343 ? -10.492 14.059 3.835 1.00 94.38 343 VAL A CA 1
ATOM 2721 C C . VAL A 1 343 ? -11.044 15.450 4.132 1.00 94.38 343 VAL A C 1
ATOM 2723 O O . VAL A 1 343 ? -11.256 15.777 5.297 1.00 94.38 343 VAL A O 1
ATOM 2726 N N . LEU A 1 344 ? -11.307 16.272 3.110 1.00 92.88 344 LEU A N 1
ATOM 2727 C CA . LEU A 1 344 ? -11.873 17.610 3.291 1.00 92.88 344 LEU A CA 1
ATOM 2728 C C . LEU A 1 344 ? -13.261 17.555 3.939 1.00 92.88 344 LEU A C 1
ATOM 2730 O O . LEU A 1 344 ? -13.626 18.472 4.673 1.00 92.88 344 LEU A O 1
ATOM 2734 N N . ALA A 1 345 ? -14.000 16.454 3.760 1.00 90.50 345 ALA A N 1
ATOM 2735 C CA . ALA A 1 345 ? -15.267 16.231 4.451 1.00 90.50 345 ALA A CA 1
ATOM 2736 C C . ALA A 1 345 ? -15.103 16.232 5.984 1.00 90.50 345 ALA A C 1
ATOM 2738 O O . ALA A 1 345 ? -16.012 16.637 6.709 1.00 90.50 345 ALA A O 1
ATOM 2739 N N . PHE A 1 346 ? -13.928 15.847 6.496 1.00 90.81 346 PHE A N 1
ATOM 2740 C CA . PHE A 1 346 ? -13.651 15.837 7.931 1.00 90.81 346 PHE A CA 1
ATOM 2741 C C . PHE A 1 346 ? -13.425 17.231 8.527 1.00 90.81 346 PHE A C 1
ATOM 2743 O O . PHE A 1 346 ? -13.490 17.368 9.746 1.00 90.81 346 PHE A O 1
ATOM 2750 N N . LEU A 1 347 ? -13.230 18.282 7.718 1.00 88.44 347 LEU A N 1
ATOM 2751 C CA . LEU A 1 347 ? -13.159 19.662 8.225 1.00 88.44 347 LEU A CA 1
ATOM 2752 C C . LEU A 1 347 ? -14.462 20.084 8.922 1.00 88.44 347 LEU A C 1
ATOM 2754 O O . LEU A 1 347 ? -14.432 20.880 9.861 1.00 88.44 347 LEU A O 1
ATOM 2758 N N . GLY A 1 348 ? -15.593 19.481 8.535 1.00 81.75 348 GLY A N 1
ATOM 2759 C CA . GLY A 1 348 ? -16.882 19.662 9.205 1.00 81.75 348 GLY A CA 1
ATOM 2760 C C . GLY A 1 348 ? -16.910 19.185 10.664 1.00 81.75 348 GLY A C 1
ATOM 2761 O O . GLY A 1 348 ? -17.810 19.568 11.407 1.00 81.75 348 GLY A O 1
ATOM 2762 N N . ALA A 1 349 ? -15.923 18.406 11.123 1.00 76.25 349 ALA A N 1
ATOM 2763 C CA . ALA A 1 349 ? -15.854 17.923 12.503 1.00 76.25 349 ALA A CA 1
ATOM 2764 C C . ALA A 1 349 ? -15.764 19.059 13.543 1.00 76.25 349 ALA A C 1
ATOM 2766 O O . ALA A 1 349 ? -16.333 18.949 14.626 1.00 76.25 349 ALA A O 1
ATOM 2767 N N . LEU A 1 350 ? -15.090 20.167 13.224 1.00 75.25 350 LEU A N 1
ATOM 2768 C CA . LEU A 1 350 ? -14.916 21.297 14.146 1.00 75.25 350 LEU A CA 1
ATOM 2769 C C . LEU A 1 350 ? -16.221 22.074 14.414 1.00 75.25 350 LEU A C 1
ATOM 2771 O O . LEU A 1 350 ? -16.585 22.218 15.585 1.00 75.25 350 LEU A O 1
ATOM 2775 N N . PRO A 1 351 ? -16.968 22.543 13.391 1.00 75.81 351 PRO A N 1
ATOM 2776 C CA . PRO A 1 351 ? -18.251 23.203 13.623 1.00 75.81 351 PRO A CA 1
ATOM 2777 C C . PRO A 1 351 ? -19.298 22.250 14.214 1.00 75.81 351 PRO A C 1
ATOM 2779 O O . PRO A 1 351 ? -20.060 22.663 15.086 1.00 75.81 351 PRO A O 1
ATOM 2782 N N . LEU A 1 352 ? -19.305 20.967 13.820 1.00 75.44 352 LEU A N 1
ATOM 2783 C CA . LEU A 1 352 ? -20.198 19.963 14.413 1.00 75.44 352 LEU A CA 1
ATOM 2784 C C . LEU A 1 352 ? -19.926 19.759 15.907 1.00 75.44 352 LEU A C 1
ATOM 2786 O O . LEU A 1 352 ? -20.872 19.653 16.684 1.00 75.44 352 LEU A O 1
ATOM 2790 N N . TRP A 1 353 ? -18.658 19.751 16.332 1.00 75.00 353 TRP A N 1
ATOM 2791 C CA . TRP A 1 353 ? -18.325 19.720 17.755 1.00 75.00 353 TRP A CA 1
ATOM 2792 C C . TRP A 1 353 ? -18.876 20.946 18.494 1.00 75.00 353 TRP A C 1
ATOM 2794 O O . TRP A 1 353 ? -19.511 20.795 19.537 1.00 75.00 353 TRP A O 1
ATOM 2804 N N . GLY A 1 354 ? -18.684 22.148 17.936 1.00 70.50 354 GLY A N 1
ATOM 2805 C CA . GLY A 1 354 ? -19.208 23.389 18.512 1.00 70.50 354 GLY A CA 1
ATOM 2806 C C . GLY A 1 354 ? -20.731 23.363 18.680 1.00 70.50 354 GLY A C 1
ATOM 2807 O O . GLY A 1 354 ? -21.236 23.716 19.741 1.00 70.50 354 GLY A O 1
ATOM 2808 N N . LEU A 1 355 ? -21.458 22.862 17.677 1.00 72.38 355 LEU A N 1
ATOM 2809 C CA . LEU A 1 355 ? -22.913 22.692 17.739 1.00 72.38 355 LEU A CA 1
ATOM 2810 C C . LEU A 1 355 ? -23.339 21.660 18.793 1.00 72.38 355 LEU A C 1
ATOM 2812 O O . LEU A 1 355 ? -24.248 21.929 19.575 1.00 72.38 355 LEU A O 1
ATOM 2816 N N . LEU A 1 356 ? -22.672 20.504 18.868 1.00 73.50 356 LEU A N 1
ATOM 2817 C CA . LEU A 1 356 ? -22.971 19.476 19.874 1.00 73.50 356 LEU A CA 1
ATOM 2818 C C . LEU A 1 356 ? -22.810 20.002 21.307 1.00 73.50 356 LEU A C 1
ATOM 2820 O O . LEU A 1 356 ? -23.590 19.635 22.180 1.00 73.50 356 LEU A O 1
ATOM 2824 N N . GLN A 1 357 ? -21.837 20.882 21.554 1.00 69.88 357 GLN A N 1
ATOM 2825 C CA . GLN A 1 357 ? -21.660 21.523 22.862 1.00 69.88 357 GLN A CA 1
ATOM 2826 C C . GLN A 1 357 ? -22.793 22.496 23.213 1.00 69.88 357 GLN A C 1
ATOM 2828 O O . GLN A 1 357 ? -23.107 22.645 24.390 1.00 69.88 357 GLN A O 1
ATOM 2833 N N . VAL A 1 358 ? -23.400 23.150 22.218 1.00 69.19 358 VAL A N 1
ATOM 2834 C CA . VAL A 1 358 ? -24.534 24.068 22.421 1.00 69.19 358 VAL A CA 1
ATOM 2835 C C . VAL A 1 358 ? -25.821 23.303 22.728 1.00 69.19 358 VAL A C 1
ATOM 2837 O O . VAL A 1 358 ? -26.585 23.751 23.566 1.00 69.19 358 VAL A O 1
ATOM 2840 N N . PHE A 1 359 ? -26.051 22.149 22.095 1.00 65.94 359 PHE A N 1
ATOM 2841 C CA . PHE A 1 359 ? -27.258 21.338 22.325 1.00 65.94 359 PHE A CA 1
ATOM 2842 C C . PHE A 1 359 ? -27.222 20.480 23.599 1.00 65.94 359 PHE A C 1
ATOM 2844 O O . PHE A 1 359 ? -28.268 20.024 24.052 1.00 65.94 359 PHE A O 1
ATOM 2851 N N . LEU A 1 360 ? -26.033 20.194 24.138 1.00 64.12 360 LEU A N 1
ATOM 2852 C CA . LEU A 1 360 ? -25.856 19.388 25.356 1.00 64.12 360 LEU A CA 1
ATOM 2853 C C . LEU A 1 360 ? -25.742 20.230 26.640 1.00 64.12 360 LEU A C 1
ATOM 2855 O O . LEU A 1 360 ? -25.605 19.658 27.722 1.00 64.12 360 LEU A O 1
ATOM 2859 N N . ARG A 1 361 ? -25.766 21.560 26.518 1.00 53.00 361 ARG A N 1
ATOM 2860 C CA . ARG A 1 361 ? -25.931 22.514 27.621 1.00 53.00 361 ARG A CA 1
ATOM 2861 C C . ARG A 1 361 ? -27.377 22.975 27.658 1.00 53.00 361 ARG A C 1
ATOM 2863 O O . ARG A 1 361 ? -27.860 23.202 28.786 1.00 53.00 361 ARG A O 1
#

Sequence (361 aa):
MLNWYGIFTNALWIIGATILLASLSWSLYDAGQARKRWRSQLAAPGFTLVSSLGFMLIALGLAFQRGSALWQAAIWLALAAAFALSAWLANRERRGLSAELRPLLRQGMSGPRGVAIGLILLGALMGGMYAVTIRPWMQPDEPRHYEVVMHNARLGRPGAGYHDVNLDWERELIADMEAQDFWWYGYSLVGWDPNNLPESFDVIWAPRYSRAFFQLPLYYDLAGLLLYAWGDALTLSQSVILLRLFGVFWLVLSLGGLYALGRELFPAHPQIALGALAFAALWPSHLAANAAVNNDPMAEALVIWTGFFAIRLLRRGLDFKTLTWFFAILILAIYTKRTAFSVLAFLGALPLWGLLQVFLR

Foldseek 3Di:
DDPVLLVVLVVLLVVLVVLQVVLLVVLVVVCVVVVHDSLVSCPQLVSQLSNLSSLLSNLSSQLSHPPDDPVSVVVSVVSSVVSVVSNVVSVVVVVPDDDPVVPPVCVQQSDLVNLLVVLLVLLLVLLLCLLPVDFPQLAPCQLQLVVLLQLCQVVVHFLDAPVSDDLVVQVLSQVVCVVRVCQVRHQFPDHDDPVDGDSHLCNTPNDPSSHDRVWFTLLSNVLSVVVNVCPPVDDPRRSFSVLLSVLSVLSSLLLVLLLLQCCLVCVPCSVSSSVSSNCQSPPNVNSNNSSGSALVSVLNSLLSNLSSLLSCCLPPNDDPVSVVSNVVSLVSNVSRGVVSCVSVVSVVSVVNSVVVVVVVD

Secondary structure (DSSP, 8-state):
---HHHHHHHHHHHHHHHHHHHHHHHHHHHHHHTT--HHHHHTSHHHHHHHHHHHHHHHHHHHT-TT--HHHHHHHHHHHHHHHHHHHHHHHHHTT--SSSHHHHHHHHSSHHHHHHHHHHHHHHHHHHHHHHSPTT-STTHHHHHHHHHHHHHHTSS---GGG--HHHHHHHHHHHHHTTHHHHS--SS---TTS--SSHHHHH-TTTS--TTS-SHHHHHHHHHHHHHGGGS-HHHHHHHHHHHHHHHHHHHHHHHHHHHHHH-TT-HHHHHHHHHHHHH-HHHHHHHTSSSSHHHHHHHHHHHHHHHHHHHHH---HHHHHHHHHHHHHHHTT-GGGGGGGGGGGHHHHHHHHHHHT-

pLDDT: mean 88.8, std 10.95, range [43.59, 98.69]

Solvent-accessible surface area (backbone atoms only — not comparable to full-atom values): 18259 Å² total; per-residue (Å²): 131,87,56,63,66,60,52,50,25,51,48,31,26,52,51,10,49,49,40,34,52,50,45,52,52,49,35,50,50,52,17,62,75,67,73,43,64,47,69,65,40,66,69,30,45,69,43,42,24,47,36,21,50,9,51,18,28,29,24,46,14,58,25,64,34,89,87,54,51,72,67,53,22,49,52,23,47,50,49,18,49,52,22,49,48,46,21,51,49,22,51,33,54,73,66,74,57,71,80,80,66,54,56,71,57,43,75,64,43,70,47,75,66,27,49,46,51,52,40,40,52,48,22,38,50,54,12,46,46,38,22,71,67,51,59,57,55,49,44,86,67,18,59,28,38,42,50,46,20,48,45,11,23,77,69,72,42,69,75,58,39,77,91,66,71,50,58,71,60,40,37,52,51,46,53,53,31,57,76,55,49,25,77,81,66,31,91,61,78,53,80,84,44,94,92,62,69,67,67,40,48,41,70,37,56,38,88,86,64,32,60,45,52,86,57,43,48,52,45,37,33,54,50,4,50,56,50,40,77,52,56,86,80,51,56,74,64,53,46,45,37,54,43,5,46,53,16,24,54,25,38,43,48,26,44,53,26,44,32,52,28,27,38,68,75,32,67,93,44,53,63,57,14,47,48,54,34,46,51,56,43,67,33,65,68,59,31,43,58,17,17,25,42,59,45,58,21,56,18,51,20,29,40,40,41,27,51,31,33,33,52,44,36,51,76,74,44,92,42,73,70,53,50,52,53,26,54,53,35,42,52,52,14,50,38,20,24,78,80,28,48,65,50,61,67,49,64,54,34,59,62,51,36,58,50,53,57,62,76,76,104

Mean predicted aligned error: 12.61 Å

Radius of gyration: 24.5 Å; Cα contacts (8 Å, |Δi|>4): 470; chains: 1; bounding box: 50×61×68 Å

Nearest PDB structures (foldseek):
  6s7t-assembly1_A  TM=6.462E-01  e=2.445E-02  Homo sapiens
  6s7o-assembly1_A  TM=6.236E-01  e=1.676E-01  Homo sapiens
  5gmy-assembly1_A  TM=6.045E-01  e=2.571E-01  Archaeoglobus fulgidus DSM 4304
  3waj-assembly1_A  TM=6.094E-01  e=2.004E+00  Archaeoglobus fulgidus DSM 4304
  6n4n-assembly2_C  TM=3.379E-01  e=5.841E+00  synthetic construct